Protein AF-F8PC46-F1 (afdb_monomer)

Secondary structure (DSSP, 8-state):
----SSS-TTSSSSS-------------PPPEEEETTEEEE-EEETTEEEEEEEESSS-SEEEE-SSPPPBPP--------SS--HHHHHHHHHHHTTSS-B-S---EEEEEEETT--GGG-PPPP-HHHHHHHHHIIIIIHHHHHHHHHHTTTS---------S--STT--PPTTHHHHHHHSSSTTHHHHHHHHS---

Structure (mmCIF, N/CA/C/O backbone):
data_AF-F8PC46-F1
#
_entry.id   AF-F8PC46-F1
#
loop_
_atom_site.group_PDB
_atom_site.id
_atom_site.type_symbol
_atom_site.label_atom_id
_atom_site.label_alt_id
_atom_site.label_comp_id
_atom_site.label_asym_id
_atom_site.label_entity_id
_atom_site.label_seq_id
_atom_site.pdbx_PDB_ins_code
_atom_site.Cartn_x
_atom_site.Cartn_y
_atom_site.Cartn_z
_atom_site.occupancy
_atom_site.B_iso_or_equiv
_atom_site.auth_seq_id
_atom_site.auth_comp_id
_atom_site.auth_asym_id
_atom_site.auth_atom_id
_atom_site.pdbx_PDB_model_num
ATOM 1 N N . MET A 1 1 ? -53.145 52.278 55.140 1.00 44.09 1 MET A N 1
ATOM 2 C CA . MET A 1 1 ? -54.023 51.269 54.505 1.00 44.09 1 MET A CA 1
ATOM 3 C C . MET A 1 1 ? -53.562 51.175 53.070 1.00 44.09 1 MET A C 1
ATOM 5 O O . MET A 1 1 ? -53.752 52.132 52.338 1.00 44.09 1 MET A O 1
ATOM 9 N N . GLU A 1 2 ? -52.855 50.104 52.722 1.00 34.25 2 GLU A N 1
ATOM 10 C CA . GLU A 1 2 ? -52.055 50.042 51.496 1.00 34.25 2 GLU A CA 1
ATOM 11 C C . GLU A 1 2 ? -52.701 49.122 50.454 1.00 34.25 2 GLU A C 1
ATOM 13 O O . GLU A 1 2 ? -52.804 47.910 50.641 1.00 34.25 2 GLU A O 1
ATOM 18 N N . TRP A 1 3 ? -53.147 49.744 49.362 1.00 32.81 3 TRP A N 1
ATOM 19 C CA . TRP A 1 3 ? -54.023 49.224 48.306 1.00 32.81 3 TRP A CA 1
ATOM 20 C C . TRP A 1 3 ? -53.291 48.490 47.161 1.00 32.81 3 TRP A C 1
ATOM 22 O O . TRP A 1 3 ? -53.862 48.274 46.098 1.00 32.81 3 TRP A O 1
ATOM 32 N N . TRP A 1 4 ? -52.034 48.072 47.339 1.00 37.50 4 TRP A N 1
ATOM 33 C CA . TRP A 1 4 ? -51.208 47.547 46.236 1.00 37.50 4 TRP A CA 1
ATOM 34 C C . TRP A 1 4 ? -51.282 46.023 46.010 1.00 37.50 4 TRP A C 1
ATOM 36 O O . TRP A 1 4 ? -50.643 45.514 45.095 1.00 37.50 4 TRP A O 1
ATOM 46 N N . LYS A 1 5 ? -52.051 45.264 46.804 1.00 37.12 5 LYS A N 1
ATOM 47 C CA . LYS A 1 5 ? -52.006 43.784 46.787 1.00 37.12 5 LYS A CA 1
ATOM 48 C C . LYS A 1 5 ? -53.019 43.061 45.879 1.00 37.12 5 LYS A C 1
ATOM 50 O O . LYS A 1 5 ? -53.062 41.838 45.938 1.00 37.12 5 LYS A O 1
ATOM 55 N N . ILE A 1 6 ? -53.838 43.742 45.067 1.00 45.34 6 ILE A N 1
ATOM 56 C CA . ILE A 1 6 ? -54.999 43.077 44.418 1.00 45.34 6 ILE A CA 1
ATOM 57 C C . ILE A 1 6 ? -54.987 43.032 42.876 1.00 45.34 6 ILE A C 1
ATOM 59 O O . ILE A 1 6 ? -55.807 42.322 42.306 1.00 45.34 6 ILE A O 1
ATOM 63 N N . LEU A 1 7 ? -54.053 43.652 42.149 1.00 33.81 7 LEU A N 1
ATOM 64 C CA . LEU A 1 7 ? -54.140 43.648 40.677 1.00 33.81 7 LEU A CA 1
ATOM 65 C C . LEU A 1 7 ? -52.958 42.984 39.961 1.00 33.81 7 LEU A C 1
ATOM 67 O O . LEU A 1 7 ? -51.823 43.442 40.023 1.00 33.81 7 LEU A O 1
ATOM 71 N N . SER A 1 8 ? -53.328 41.953 39.191 1.00 38.09 8 SER A N 1
ATOM 72 C CA . SER A 1 8 ? -52.662 41.433 37.988 1.00 38.09 8 SER A CA 1
ATOM 73 C C . SER A 1 8 ? -51.666 40.281 38.130 1.00 38.09 8 SER A C 1
ATOM 75 O O . SER A 1 8 ? -50.565 40.307 37.591 1.00 38.09 8 SER A O 1
ATOM 77 N N . ALA A 1 9 ? -52.149 39.172 38.691 1.00 38.50 9 ALA A N 1
ATOM 78 C CA . ALA A 1 9 ? -51.619 37.821 38.480 1.00 38.50 9 ALA A CA 1
ATOM 79 C C . ALA A 1 9 ? -51.971 37.209 37.093 1.00 38.50 9 ALA A C 1
ATOM 81 O O . ALA A 1 9 ? -52.055 35.993 36.974 1.00 38.50 9 ALA A O 1
ATOM 82 N N . ALA A 1 10 ? -52.214 38.008 36.041 1.00 36.62 10 ALA A N 1
ATOM 83 C CA . ALA A 1 10 ? -52.830 37.504 34.798 1.00 36.62 10 ALA A CA 1
ATOM 84 C C . ALA A 1 10 ? -52.105 37.831 33.474 1.00 36.62 10 ALA A C 1
ATOM 86 O O . ALA A 1 10 ? -52.647 37.532 32.415 1.00 36.62 10 ALA A O 1
ATOM 87 N N . VAL A 1 11 ? -50.899 38.419 33.479 1.00 40.00 11 VAL A N 1
ATOM 88 C CA . VAL A 1 11 ? -50.212 38.796 32.212 1.00 40.00 11 VAL A CA 1
ATOM 89 C C . VAL A 1 11 ? -48.790 38.224 32.072 1.00 40.00 11 VAL A C 1
ATOM 91 O O . VAL A 1 11 ? -48.176 38.338 31.018 1.00 40.00 11 VAL A O 1
ATOM 94 N N . ALA A 1 12 ? -48.262 37.526 33.080 1.00 37.22 12 ALA A N 1
ATOM 95 C CA . ALA A 1 12 ? -46.870 37.054 33.066 1.00 37.22 12 ALA A CA 1
ATOM 96 C C . ALA A 1 12 ? -46.641 35.676 32.402 1.00 37.22 12 ALA A C 1
ATOM 98 O O . ALA A 1 12 ? -45.509 35.206 32.381 1.00 37.22 12 ALA A O 1
ATOM 99 N N . ASP A 1 13 ? -47.675 35.032 31.845 1.00 40.81 13 ASP A N 1
ATOM 100 C CA . ASP A 1 13 ? -47.632 33.601 31.484 1.00 40.81 13 ASP A CA 1
ATOM 101 C C . ASP A 1 13 ? -47.516 33.301 29.972 1.00 40.81 13 ASP A C 1
ATOM 103 O O . ASP A 1 13 ? -47.803 32.194 29.526 1.00 40.81 13 ASP A O 1
ATOM 107 N N . LYS A 1 14 ? -47.141 34.278 29.126 1.00 40.38 14 LYS A N 1
ATOM 108 C CA . LYS A 1 14 ? -47.122 34.068 27.655 1.00 40.38 14 LYS A CA 1
ATOM 109 C C . LYS A 1 14 ? -45.916 34.592 26.867 1.00 40.38 14 LYS A C 1
ATOM 111 O O . LYS A 1 14 ? -46.022 34.710 25.651 1.00 40.38 14 LYS A O 1
ATOM 116 N N . ILE A 1 15 ? -44.769 34.884 27.491 1.00 42.94 15 ILE A N 1
ATOM 117 C CA . ILE A 1 15 ? -43.588 35.394 26.743 1.00 42.94 15 ILE A CA 1
ATOM 118 C C . ILE A 1 15 ? -42.276 34.616 27.009 1.00 42.94 15 ILE A C 1
ATOM 120 O O . ILE A 1 15 ? -41.269 34.867 26.359 1.00 42.94 15 ILE A O 1
ATOM 124 N N . PHE A 1 16 ? -42.273 33.577 27.851 1.00 36.25 16 PHE A N 1
ATOM 125 C CA . PHE A 1 16 ? -41.063 32.787 28.155 1.00 36.25 16 PHE A CA 1
ATOM 126 C C . PHE A 1 16 ? -41.129 31.329 27.661 1.00 36.25 16 PHE A C 1
ATOM 128 O O . PHE A 1 16 ? -40.811 30.390 28.377 1.00 36.25 16 PHE A O 1
ATOM 135 N N . HIS A 1 17 ? -41.505 31.122 26.399 1.00 36.00 17 HIS A N 1
ATOM 136 C CA . HIS A 1 17 ? -41.242 29.860 25.691 1.00 36.00 17 HIS A CA 1
ATOM 137 C C . HIS A 1 17 ? -40.490 30.132 24.386 1.00 36.00 17 HIS A C 1
ATOM 139 O O . HIS A 1 17 ? -40.910 29.751 23.298 1.00 36.00 17 HIS A O 1
ATOM 145 N N . VAL A 1 18 ? -39.327 30.777 24.496 1.00 43.69 18 VAL A N 1
ATOM 146 C CA . VAL A 1 18 ? -38.267 30.530 23.517 1.00 43.69 18 VAL A CA 1
ATOM 147 C C . VAL A 1 18 ? -37.724 29.150 23.865 1.00 43.69 18 VAL A C 1
ATOM 149 O O . VAL A 1 18 ? -36.961 28.997 24.817 1.00 43.69 18 VAL A O 1
ATOM 152 N N . LEU A 1 19 ? -38.189 28.125 23.146 1.00 43.75 19 LEU A N 1
ATOM 153 C CA . LEU A 1 19 ? -37.526 26.827 23.112 1.00 43.75 19 LEU A CA 1
ATOM 154 C C . LEU A 1 19 ? -36.079 27.075 22.677 1.00 43.75 19 LEU A C 1
ATOM 156 O O . LEU A 1 19 ? -35.787 27.215 21.490 1.00 43.75 19 LEU A O 1
ATOM 160 N N . LEU A 1 20 ? -35.169 27.137 23.648 1.00 42.53 20 LEU A N 1
ATOM 161 C CA . LEU A 1 20 ? -33.765 26.874 23.402 1.00 42.53 20 LEU A CA 1
ATOM 162 C C . LEU A 1 20 ? -33.710 25.406 22.975 1.00 42.53 20 LEU A C 1
ATOM 164 O O . LEU A 1 20 ? -33.691 24.497 23.804 1.00 42.53 20 LEU A O 1
ATOM 168 N N . TYR A 1 21 ? -33.763 25.165 21.668 1.00 41.53 21 TYR A N 1
ATOM 169 C CA . TYR A 1 21 ? -33.356 23.888 21.111 1.00 41.53 21 TYR A CA 1
ATOM 170 C C . TYR A 1 21 ? -31.855 23.803 21.378 1.00 41.53 21 TYR A C 1
ATOM 172 O O . TYR A 1 21 ? -31.035 24.299 20.606 1.00 41.53 21 TYR A O 1
ATOM 180 N N . VAL A 1 22 ? -31.486 23.256 22.536 1.00 48.59 22 VAL A N 1
ATOM 181 C CA . VAL A 1 22 ? -30.114 22.839 22.790 1.00 48.59 22 VAL A CA 1
ATOM 182 C C . VAL A 1 22 ? -29.874 21.719 21.790 1.00 48.59 22 VAL A C 1
ATOM 184 O O . VAL A 1 22 ? -30.270 20.577 22.010 1.00 48.59 22 VAL A O 1
ATOM 187 N N . ILE A 1 23 ? -29.285 22.059 20.642 1.00 51.31 23 ILE A N 1
ATOM 188 C CA . ILE A 1 23 ? -28.664 21.069 19.773 1.00 51.31 23 ILE A CA 1
ATOM 189 C C . ILE A 1 23 ? -27.520 20.520 20.618 1.00 51.31 23 ILE A C 1
ATOM 191 O O . ILE A 1 23 ? -26.433 21.093 20.663 1.00 51.31 23 ILE A O 1
ATOM 195 N N . THR A 1 24 ? -27.772 19.443 21.357 1.00 47.09 24 THR A N 1
ATOM 196 C CA . THR A 1 24 ? -26.691 18.622 21.879 1.00 47.09 24 THR A CA 1
ATOM 197 C C . THR A 1 24 ? -25.980 18.087 20.650 1.00 47.09 24 THR A C 1
ATOM 199 O O . THR A 1 24 ? -26.467 17.160 20.003 1.00 47.09 24 THR A O 1
ATOM 202 N N . ALA A 1 25 ? -24.867 18.718 20.279 1.00 51.66 25 ALA A N 1
ATOM 203 C CA . ALA A 1 25 ? -23.920 18.116 19.366 1.00 51.66 25 ALA A CA 1
ATOM 204 C C . ALA A 1 25 ? -23.486 16.812 20.033 1.00 51.66 25 ALA A C 1
ATOM 206 O O . ALA A 1 25 ? -22.714 16.815 20.991 1.00 51.66 25 ALA A O 1
ATOM 207 N N . THR A 1 26 ? -24.062 15.696 19.595 1.00 47.84 26 THR A N 1
ATOM 208 C CA . THR A 1 26 ? -23.573 14.377 19.964 1.00 47.84 26 THR A CA 1
ATOM 209 C C . THR A 1 26 ? -22.161 14.304 19.414 1.00 47.84 26 THR A C 1
ATOM 211 O O . THR A 1 26 ? -21.975 14.150 18.206 1.00 47.84 26 THR A O 1
ATOM 214 N N . THR A 1 27 ? -21.161 14.479 20.275 1.00 51.53 27 THR A N 1
ATOM 215 C CA . THR A 1 27 ? -19.787 14.128 19.943 1.00 51.53 27 THR A CA 1
ATOM 216 C C . THR A 1 27 ? -19.796 12.623 19.729 1.00 51.53 27 THR A C 1
ATOM 218 O O . THR A 1 27 ? -19.811 11.837 20.674 1.00 51.53 27 THR A O 1
ATOM 221 N N . LEU A 1 28 ? -19.919 12.209 18.466 1.00 64.88 28 LEU A N 1
ATOM 222 C CA . LEU A 1 28 ? -19.843 10.803 18.116 1.00 64.88 28 LEU A CA 1
ATOM 223 C C . LEU A 1 28 ? -18.469 10.334 18.585 1.00 64.88 28 LEU A C 1
ATOM 225 O O . LEU A 1 28 ? -17.450 10.829 18.103 1.00 64.88 28 LEU A O 1
ATOM 229 N N . SER A 1 29 ? -18.455 9.444 19.579 1.00 75.00 29 SER A N 1
ATOM 230 C CA . SER A 1 29 ? -17.210 8.862 20.061 1.00 75.00 29 SER A CA 1
ATOM 231 C C . SER A 1 29 ? -16.477 8.266 18.855 1.00 75.00 29 SER A C 1
ATOM 233 O O . SER A 1 29 ? -17.116 7.560 18.062 1.00 75.00 29 SER A O 1
ATOM 235 N N . PRO A 1 30 ? -15.186 8.587 18.656 1.00 81.38 30 PRO A N 1
ATOM 236 C CA . PRO A 1 30 ? -14.436 8.066 17.525 1.00 81.38 30 PRO A CA 1
ATOM 237 C C . PRO A 1 30 ? -14.522 6.533 17.493 1.00 81.38 30 PRO A C 1
ATOM 239 O O . PRO A 1 30 ? -14.475 5.899 18.552 1.00 81.38 30 PRO A O 1
ATOM 242 N N . PRO A 1 31 ? -14.675 5.909 16.311 1.00 88.88 31 PRO A N 1
ATOM 243 C CA . PRO A 1 31 ? -14.788 4.459 16.229 1.00 88.88 31 PRO A CA 1
ATOM 244 C C . PRO A 1 31 ? -13.531 3.810 16.814 1.00 88.88 31 PRO A C 1
ATOM 246 O O . PRO A 1 31 ? -12.422 4.085 16.365 1.00 88.88 31 PRO A O 1
ATOM 249 N N . SER A 1 32 ? -13.706 2.921 17.789 1.00 91.19 32 SER A N 1
ATOM 250 C CA . SER A 1 32 ? -12.608 2.169 18.391 1.00 91.19 32 SER A CA 1
ATOM 251 C C . SER A 1 32 ? -12.766 0.676 18.124 1.00 91.19 32 SER A C 1
ATOM 253 O O . SER A 1 32 ? -13.872 0.135 18.200 1.00 91.19 32 SER A O 1
ATOM 255 N N . VAL A 1 33 ? -11.665 0.008 17.782 1.00 91.19 33 VAL A N 1
ATOM 256 C CA . VAL A 1 33 ? -11.626 -1.435 17.524 1.00 91.19 33 VAL A CA 1
ATOM 257 C C . VAL A 1 33 ? -10.496 -2.054 18.330 1.00 91.19 33 VAL A C 1
ATOM 259 O O . VAL A 1 33 ? -9.340 -1.656 18.209 1.00 91.19 33 VAL A O 1
ATOM 262 N N . LYS A 1 34 ? -10.835 -3.068 19.128 1.00 90.62 34 LYS A N 1
ATOM 263 C CA . LYS A 1 34 ? -9.865 -3.917 19.815 1.00 90.62 34 LYS A CA 1
ATOM 264 C C . LYS A 1 34 ? -9.516 -5.110 18.926 1.00 90.62 34 LYS A C 1
ATOM 266 O O . LYS A 1 34 ? -10.408 -5.881 18.573 1.00 90.62 34 LYS A O 1
ATOM 271 N N . LEU A 1 35 ? -8.240 -5.257 18.587 1.00 86.50 35 LEU A N 1
ATOM 272 C CA . LEU A 1 35 ? -7.688 -6.398 17.854 1.00 86.50 35 LEU A CA 1
ATOM 273 C C . LEU A 1 35 ? -6.603 -7.036 18.714 1.00 86.50 35 LEU A C 1
ATOM 275 O O . LEU A 1 35 ? -5.689 -6.336 19.133 1.00 86.50 35 LEU A O 1
ATOM 279 N N . ASP A 1 36 ? -6.697 -8.339 18.973 1.00 84.00 36 ASP A N 1
ATOM 280 C CA . ASP A 1 36 ? -5.738 -9.095 19.788 1.00 84.00 36 ASP A CA 1
ATOM 281 C C . ASP A 1 36 ? -5.367 -8.365 21.097 1.00 84.00 36 ASP A C 1
ATOM 283 O O . ASP A 1 36 ? -6.161 -8.302 22.043 1.00 84.00 36 ASP A O 1
ATOM 287 N N . HIS A 1 37 ? -4.175 -7.766 21.124 1.00 83.75 37 HIS A N 1
ATOM 288 C CA . HIS A 1 37 ? -3.593 -7.053 22.257 1.00 83.75 37 HIS A CA 1
ATOM 289 C C . HIS A 1 37 ? -3.503 -5.527 22.049 1.00 83.75 37 HIS A C 1
ATOM 291 O O . HIS A 1 37 ? -2.798 -4.850 22.795 1.00 83.75 37 HIS A O 1
ATOM 297 N N . ALA A 1 38 ? -4.190 -4.967 21.053 1.00 90.62 38 ALA A N 1
ATOM 298 C CA . ALA A 1 38 ? -4.165 -3.543 20.744 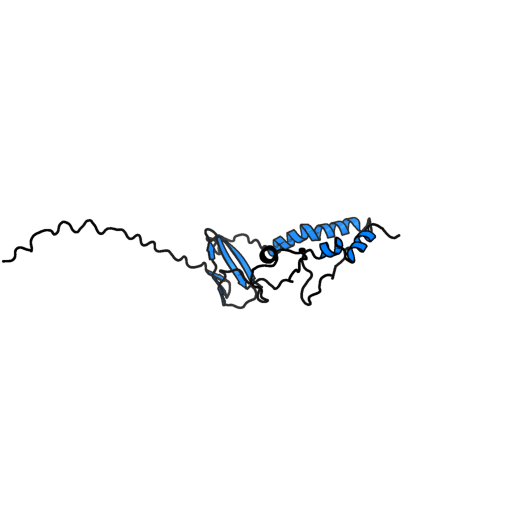1.00 90.62 38 ALA A CA 1
ATOM 299 C C . ALA A 1 38 ? -5.564 -2.937 20.565 1.00 90.62 38 ALA A C 1
ATOM 301 O O . ALA A 1 38 ? -6.539 -3.625 20.250 1.00 90.62 38 ALA A O 1
ATOM 302 N N . ILE A 1 39 ? -5.662 -1.628 20.784 1.00 93.19 39 ILE A N 1
ATOM 303 C CA . ILE A 1 39 ? -6.873 -0.831 20.576 1.00 93.19 39 ILE A CA 1
ATOM 304 C C . ILE A 1 39 ? -6.540 0.277 19.583 1.00 93.19 39 ILE A C 1
ATOM 306 O O . ILE A 1 39 ? -5.603 1.039 19.802 1.00 93.19 39 ILE A O 1
ATOM 310 N N . PHE A 1 40 ? -7.322 0.373 18.513 1.00 94.50 40 PHE A N 1
ATOM 311 C CA . PHE A 1 40 ? -7.158 1.380 17.469 1.00 94.50 40 PHE A CA 1
ATOM 312 C C . PHE A 1 40 ? -8.354 2.315 17.453 1.00 94.50 40 PHE A C 1
ATOM 314 O O . PHE A 1 40 ? -9.496 1.857 17.384 1.00 94.50 40 PHE A O 1
ATOM 321 N N . THR A 1 41 ? -8.089 3.615 17.472 1.00 95.50 41 THR A N 1
ATOM 322 C CA . THR A 1 41 ? -9.119 4.653 17.379 1.00 95.50 41 THR A CA 1
ATOM 323 C C . THR A 1 41 ? -9.046 5.307 16.007 1.00 95.50 41 THR A C 1
ATOM 325 O O . THR A 1 41 ? -8.023 5.875 15.657 1.00 95.50 41 THR A O 1
ATOM 328 N N . GLY A 1 42 ? -10.103 5.189 15.209 1.00 95.19 42 GLY A N 1
ATOM 329 C CA . GLY A 1 42 ? -10.166 5.716 13.847 1.00 95.19 42 GLY A CA 1
ATOM 330 C C . GLY A 1 42 ? -11.047 6.955 13.718 1.00 95.19 42 GLY A C 1
ATOM 331 O O . GLY A 1 42 ? -11.445 7.582 14.699 1.00 95.19 42 GLY A O 1
ATOM 332 N N . THR A 1 43 ? -11.422 7.270 12.483 1.00 95.25 43 THR A N 1
ATOM 333 C CA . THR A 1 43 ? -12.408 8.308 12.149 1.00 95.25 43 THR A CA 1
ATOM 334 C C . THR A 1 43 ? -13.609 7.698 11.436 1.00 95.25 43 THR A C 1
ATOM 336 O O . THR A 1 43 ? -13.526 6.623 10.844 1.00 95.25 43 THR A O 1
ATOM 339 N N . THR A 1 44 ? -14.762 8.360 11.504 1.00 94.88 44 THR A N 1
ATOM 340 C CA . THR A 1 44 ? -15.926 8.016 10.675 1.00 94.88 44 THR A CA 1
ATOM 341 C C . THR A 1 44 ? -16.366 9.251 9.916 1.00 94.88 44 THR A C 1
ATOM 343 O O . THR A 1 44 ? -16.596 10.296 10.519 1.00 94.88 44 THR A O 1
ATOM 346 N N . ASN A 1 45 ? -16.486 9.121 8.598 1.00 92.88 45 ASN A N 1
ATOM 347 C CA . ASN A 1 45 ? -17.048 10.144 7.731 1.00 92.88 45 ASN A CA 1
ATOM 348 C C . ASN A 1 45 ? -18.213 9.528 6.948 1.00 92.88 45 ASN A C 1
ATOM 350 O O . ASN A 1 45 ? -18.024 8.656 6.096 1.00 92.88 45 ASN A O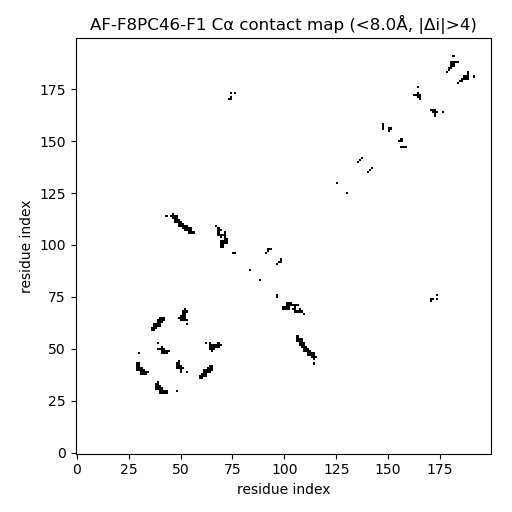 1
ATOM 354 N N . GLY A 1 46 ? -19.431 9.948 7.289 1.00 90.69 46 GLY A N 1
ATOM 355 C CA . GLY A 1 46 ? -20.654 9.408 6.707 1.00 90.69 46 GLY A CA 1
ATOM 356 C C . GLY A 1 46 ? -20.771 7.896 6.916 1.00 90.69 46 GLY A C 1
ATOM 357 O O . GLY A 1 46 ? -20.809 7.409 8.044 1.00 90.69 46 GLY A O 1
ATOM 358 N N . SER A 1 47 ? -20.840 7.148 5.817 1.00 93.19 47 SER A N 1
ATOM 359 C CA . SER A 1 47 ? -21.030 5.693 5.809 1.00 93.19 47 SER A CA 1
ATOM 360 C C . SER A 1 47 ? -19.734 4.883 5.918 1.00 93.19 47 SER A C 1
ATOM 362 O O . SER A 1 47 ? -19.794 3.652 5.882 1.00 93.19 47 SER A O 1
ATOM 364 N N . VAL A 1 48 ? -18.573 5.530 6.062 1.00 95.00 48 VAL A N 1
ATOM 365 C CA . VAL A 1 48 ? -17.261 4.869 6.078 1.00 95.00 48 VAL A CA 1
ATOM 366 C C . VAL A 1 48 ? -16.512 5.200 7.364 1.00 95.00 48 VAL A C 1
ATOM 368 O O . VAL A 1 48 ? -16.340 6.367 7.714 1.00 95.00 48 VAL A O 1
ATOM 371 N N . SER A 1 49 ? -16.019 4.165 8.041 1.00 95.88 49 SER A N 1
ATOM 372 C CA . SER A 1 49 ? -15.002 4.302 9.083 1.00 95.88 49 SER A CA 1
ATOM 373 C C . SER A 1 49 ? -13.625 4.008 8.498 1.00 95.88 49 SER A C 1
ATOM 375 O O . SER A 1 49 ? -13.453 3.027 7.766 1.00 95.88 49 SER A O 1
ATOM 377 N N . ALA A 1 50 ? -12.649 4.838 8.847 1.00 96.00 50 ALA A N 1
ATOM 378 C CA . ALA A 1 50 ? -11.263 4.722 8.427 1.00 96.00 50 ALA A CA 1
ATOM 379 C C . ALA A 1 50 ? -10.346 4.577 9.646 1.00 96.00 50 ALA A C 1
ATOM 381 O O . ALA A 1 50 ? -10.490 5.297 10.632 1.00 96.00 50 ALA A O 1
ATOM 382 N N . PHE A 1 51 ? -9.394 3.656 9.548 1.00 96.38 51 PHE A N 1
ATOM 383 C CA . PHE A 1 51 ? -8.296 3.480 10.490 1.00 96.38 51 PHE A CA 1
ATOM 384 C C . PHE A 1 51 ? -7.010 3.629 9.691 1.00 96.38 51 PHE A C 1
ATOM 386 O O . PHE A 1 51 ? -6.659 2.766 8.885 1.00 96.38 51 PHE A O 1
ATOM 393 N N . LEU A 1 52 ? -6.378 4.778 9.838 1.00 94.81 52 LEU A N 1
ATOM 394 C CA . LEU A 1 52 ? -5.238 5.226 9.063 1.00 94.81 52 LEU A CA 1
ATOM 395 C C . LEU A 1 52 ? -3.967 5.049 9.897 1.00 94.81 52 LEU A C 1
ATOM 397 O O . LEU A 1 52 ? -3.993 5.250 11.103 1.00 94.81 52 LEU A O 1
ATOM 401 N N . GLY A 1 53 ? -2.866 4.633 9.276 1.00 93.06 53 GLY A N 1
ATOM 402 C CA . GLY A 1 53 ? -1.575 4.554 9.960 1.00 93.06 53 GLY A CA 1
ATOM 403 C C . GLY A 1 53 ? -1.444 3.439 11.006 1.00 93.06 53 GLY A C 1
ATOM 404 O O . GLY A 1 53 ? -0.597 3.552 11.883 1.00 93.06 53 GLY A O 1
ATOM 405 N N . ILE A 1 54 ? -2.222 2.351 10.924 1.00 93.56 54 ILE A N 1
ATOM 406 C CA . ILE A 1 54 ? -2.113 1.219 11.862 1.00 93.56 54 ILE A CA 1
ATOM 407 C C . ILE A 1 54 ? -0.721 0.574 11.736 1.00 93.56 54 ILE A C 1
ATOM 409 O O . ILE A 1 54 ? -0.424 0.024 10.667 1.00 93.56 54 ILE A O 1
ATOM 413 N N . PRO A 1 55 ? 0.121 0.571 12.788 1.00 91.88 55 PRO A N 1
ATOM 414 C CA . PRO A 1 55 ? 1.394 -0.136 12.758 1.00 91.88 55 PRO A CA 1
ATOM 415 C C . PRO A 1 55 ? 1.154 -1.647 12.823 1.00 91.88 55 PRO A C 1
ATOM 417 O O . PRO A 1 55 ? 0.454 -2.138 13.706 1.00 91.88 55 PRO A O 1
ATOM 420 N N . TYR A 1 56 ? 1.741 -2.405 11.893 1.00 88.06 56 TYR A N 1
ATOM 421 C CA . TYR A 1 56 ? 1.554 -3.865 11.840 1.00 88.06 56 TYR A CA 1
ATOM 422 C C . TYR A 1 56 ? 2.728 -4.665 12.427 1.00 88.06 56 TYR A C 1
ATOM 424 O O . TYR A 1 56 ? 2.674 -5.893 12.467 1.00 88.06 56 TYR A O 1
ATOM 432 N N . THR A 1 57 ? 3.790 -3.990 12.873 1.00 85.25 57 THR A N 1
ATOM 433 C CA . THR A 1 57 ? 4.993 -4.608 13.462 1.00 85.25 57 THR A CA 1
ATOM 434 C C . THR A 1 57 ? 5.233 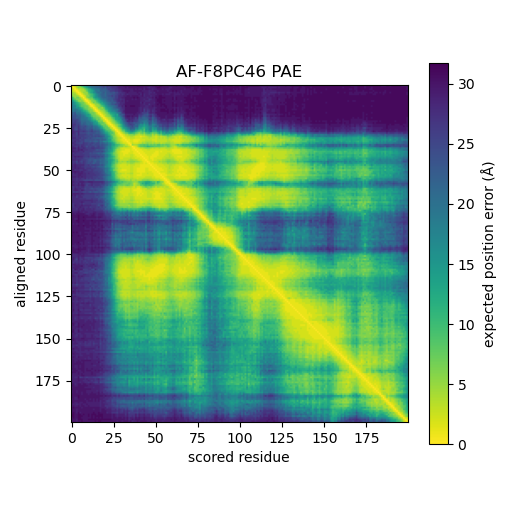-4.222 14.924 1.00 85.25 57 THR A C 1
ATOM 436 O O . THR A 1 57 ? 6.191 -4.706 15.522 1.00 85.25 57 THR A O 1
ATOM 439 N N . GLN A 1 58 ? 4.410 -3.343 15.502 1.00 80.56 58 GLN A N 1
ATOM 440 C CA . GLN A 1 58 ? 4.603 -2.808 16.854 1.00 80.56 58 GLN A CA 1
ATOM 441 C C . GLN A 1 58 ? 3.911 -3.661 17.942 1.00 80.56 58 GLN A C 1
ATOM 443 O O . GLN A 1 58 ? 2.980 -4.409 17.633 1.00 80.56 58 GLN A O 1
ATOM 448 N N . PRO A 1 59 ? 4.385 -3.590 19.208 1.00 81.31 59 PRO A N 1
ATOM 449 C CA . PRO A 1 59 ? 3.851 -4.376 20.324 1.00 81.31 59 PRO A CA 1
ATOM 450 C C . PRO A 1 59 ? 2.397 -4.013 20.705 1.00 81.31 59 PRO A C 1
ATOM 452 O O . PRO A 1 59 ? 1.824 -3.068 20.181 1.00 81.31 59 PRO A O 1
ATOM 455 N N . PRO A 1 60 ? 1.773 -4.757 21.634 1.00 86.12 60 PRO A N 1
ATOM 456 C CA . PRO A 1 60 ? 0.476 -4.411 22.224 1.00 86.12 60 PRO A CA 1
ATOM 457 C C . PRO A 1 60 ? 0.376 -2.954 22.710 1.00 86.12 60 PRO A C 1
ATOM 459 O O . PRO A 1 60 ? 1.296 -2.463 23.363 1.00 86.12 60 PRO A O 1
ATOM 462 N N . GLY A 1 61 ? -0.753 -2.278 22.472 1.00 89.19 61 GLY A N 1
ATOM 463 C CA . GLY A 1 61 ? -0.916 -0.880 22.882 1.00 89.19 61 GLY A CA 1
ATOM 464 C C . GLY A 1 61 ? -2.222 -0.220 22.445 1.00 89.19 61 GLY A C 1
ATOM 465 O O . GLY A 1 61 ? -3.075 -0.835 21.809 1.00 89.19 61 GLY A O 1
ATOM 466 N N . THR A 1 62 ? -2.390 1.052 22.808 1.00 92.81 62 THR A N 1
ATOM 467 C CA . THR A 1 62 ? -3.470 1.898 22.279 1.00 92.81 62 THR A CA 1
ATOM 468 C C . THR A 1 62 ? -2.882 2.857 21.260 1.00 92.81 62 THR A C 1
ATOM 470 O O . THR A 1 62 ? -1.938 3.580 21.573 1.00 92.81 62 THR A O 1
ATOM 473 N N . TYR A 1 63 ? -3.446 2.856 20.059 1.00 91.94 63 TYR A N 1
ATOM 474 C CA . TYR A 1 63 ? -2.940 3.591 18.912 1.00 91.94 63 TYR A CA 1
ATOM 475 C C . TYR A 1 63 ? -4.015 4.516 18.356 1.00 91.94 63 TYR A C 1
ATOM 477 O O . TYR A 1 63 ? -5.164 4.115 18.140 1.00 91.94 63 TYR A O 1
ATOM 485 N N . ASP A 1 64 ? -3.616 5.755 18.093 1.00 93.50 64 ASP A N 1
ATOM 486 C CA . ASP A 1 64 ? -4.418 6.678 17.308 1.00 93.50 64 ASP A CA 1
ATOM 487 C C . ASP A 1 64 ? -4.227 6.359 15.822 1.00 93.50 64 ASP A C 1
ATOM 489 O O . ASP A 1 64 ? -3.138 6.510 15.273 1.00 93.50 64 ASP A O 1
ATOM 493 N N . ALA A 1 65 ? -5.297 5.880 15.198 1.00 94.69 65 ALA A N 1
ATOM 494 C CA . ALA A 1 65 ? -5.375 5.547 13.786 1.00 94.69 65 ALA A CA 1
ATOM 495 C C . ALA A 1 65 ? -6.292 6.536 13.039 1.00 94.69 65 ALA A C 1
ATOM 497 O O . ALA A 1 65 ? -7.032 6.160 12.126 1.00 94.69 65 ALA A O 1
ATOM 498 N N . SER A 1 66 ? -6.316 7.803 13.457 1.00 94.25 66 SER A N 1
ATOM 499 C CA . SER A 1 66 ? -7.121 8.849 12.819 1.00 94.25 66 SER A CA 1
ATOM 500 C C . SER A 1 66 ? -6.411 9.566 11.664 1.00 94.25 66 SER A C 1
ATOM 502 O O . SER A 1 66 ? -7.078 10.208 10.849 1.00 94.25 66 SER A O 1
ATOM 504 N N . VAL A 1 67 ? -5.086 9.419 11.550 1.00 92.06 67 VAL A N 1
ATOM 505 C CA . VAL A 1 67 ? -4.228 10.111 10.573 1.00 9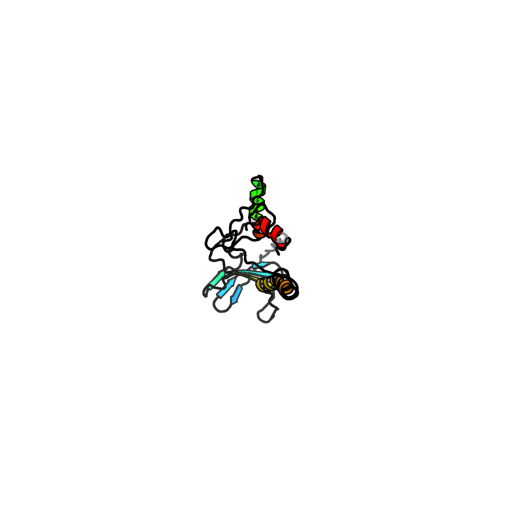2.06 67 VAL A CA 1
ATOM 506 C C . VAL A 1 67 ? -3.385 9.101 9.795 1.00 92.06 67 VAL A C 1
ATOM 508 O O . VAL A 1 67 ? -3.029 8.044 10.306 1.00 92.06 67 VAL A O 1
ATOM 511 N N . TYR A 1 68 ? -3.068 9.408 8.536 1.00 92.12 68 TYR A N 1
ATOM 512 C CA . TYR A 1 68 ? -2.149 8.586 7.748 1.00 92.12 68 TYR A CA 1
ATOM 513 C C . TYR A 1 68 ? -0.788 8.449 8.437 1.00 92.12 68 TYR A C 1
ATOM 515 O O . TYR A 1 68 ? -0.242 9.421 8.957 1.00 92.12 68 TYR A O 1
ATOM 523 N N . GLY A 1 69 ? -0.238 7.234 8.394 1.00 89.38 69 GLY A N 1
ATOM 524 C CA . GLY A 1 69 ? 1.117 6.969 8.858 1.00 89.38 69 GLY A CA 1
ATOM 525 C C . GLY A 1 69 ? 2.172 7.664 7.995 1.00 89.38 69 GLY A C 1
ATOM 526 O O . GLY A 1 69 ? 1.902 8.120 6.881 1.00 89.38 69 GLY A O 1
ATOM 527 N N . LEU A 1 70 ? 3.391 7.718 8.524 1.00 89.06 70 LEU A N 1
ATOM 528 C CA . LEU A 1 70 ? 4.551 8.276 7.835 1.00 89.06 70 LEU A CA 1
ATOM 529 C C . LEU A 1 70 ? 4.897 7.427 6.610 1.00 89.06 70 LEU A C 1
ATOM 531 O O . LEU A 1 70 ? 4.739 6.203 6.623 1.00 89.06 70 LEU A O 1
ATOM 535 N N . ILE A 1 71 ? 5.391 8.066 5.552 1.00 84.88 71 ILE A N 1
ATOM 536 C CA . ILE A 1 71 ? 5.894 7.333 4.388 1.00 84.88 71 ILE A CA 1
ATOM 537 C C . ILE A 1 71 ? 7.357 6.944 4.604 1.00 84.88 71 ILE A C 1
ATOM 539 O O . ILE A 1 71 ? 8.105 7.631 5.301 1.00 84.88 71 ILE A O 1
ATOM 543 N N . CYS A 1 72 ? 7.773 5.839 3.993 1.00 86.19 72 CYS A N 1
ATOM 544 C CA . CYS A 1 72 ? 9.173 5.436 4.042 1.00 86.19 72 CYS A CA 1
ATOM 545 C C . CYS A 1 72 ? 10.026 6.391 3.200 1.00 86.19 72 CYS A C 1
ATOM 547 O O . CYS A 1 72 ? 9.548 6.814 2.139 1.00 86.19 72 CYS A O 1
ATOM 549 N N . PRO A 1 73 ? 11.272 6.685 3.613 1.00 78.06 73 PRO A N 1
ATOM 550 C CA . PRO A 1 73 ? 12.166 7.548 2.863 1.00 78.06 73 PRO A CA 1
ATOM 551 C C . PRO A 1 73 ? 12.283 7.141 1.390 1.00 78.06 73 PRO A C 1
ATOM 553 O O . PRO A 1 73 ? 12.612 5.996 1.072 1.00 78.06 73 PRO A O 1
ATOM 556 N N . GLN A 1 74 ? 11.998 8.078 0.483 1.00 71.94 74 GLN A N 1
ATOM 557 C CA . GLN A 1 74 ? 12.198 7.900 -0.960 1.00 71.94 74 GLN A CA 1
ATOM 558 C C . GLN A 1 74 ? 13.429 8.675 -1.442 1.00 71.94 74 GLN A C 1
ATOM 560 O O . GLN A 1 74 ? 13.839 9.664 -0.838 1.00 71.94 74 GLN A O 1
ATOM 565 N N . GLN A 1 75 ? 14.029 8.231 -2.552 1.00 63.03 75 GLN A N 1
ATOM 566 C CA . GLN A 1 75 ? 15.093 8.990 -3.212 1.00 63.03 75 GLN A CA 1
ATOM 567 C C . GLN A 1 75 ? 14.540 10.318 -3.722 1.00 63.03 75 GLN A C 1
ATOM 569 O O . GLN A 1 75 ? 13.567 10.328 -4.475 1.00 63.03 75 GLN A O 1
ATOM 574 N N . THR A 1 76 ? 15.196 11.425 -3.373 1.00 57.94 76 THR A N 1
ATOM 575 C CA . THR A 1 76 ? 14.926 12.721 -3.997 1.00 57.94 76 THR A CA 1
ATOM 576 C C . THR A 1 76 ? 15.236 12.619 -5.485 1.00 57.94 76 THR A C 1
ATOM 578 O O . THR A 1 76 ? 16.397 12.554 -5.892 1.00 57.94 76 THR A O 1
ATOM 581 N N . THR A 1 77 ? 14.200 12.610 -6.318 1.00 53.47 77 THR A N 1
ATOM 582 C CA . THR A 1 77 ? 14.362 12.756 -7.761 1.00 53.47 77 THR A CA 1
ATOM 583 C C . THR A 1 77 ? 14.731 14.203 -8.060 1.00 53.47 77 THR A C 1
ATOM 585 O O . THR A 1 77 ? 13.899 15.098 -7.912 1.00 53.47 77 THR A O 1
ATOM 588 N N . ARG A 1 78 ? 15.961 14.452 -8.516 1.00 53.31 78 ARG A N 1
ATOM 589 C CA . ARG A 1 78 ? 16.290 15.712 -9.192 1.00 53.31 78 ARG A CA 1
ATOM 590 C C . ARG A 1 78 ? 15.826 15.582 -10.636 1.00 53.31 78 ARG A C 1
ATOM 592 O O . ARG A 1 78 ? 16.617 15.252 -11.513 1.00 53.31 78 ARG A O 1
ATOM 599 N N . ILE A 1 79 ? 14.525 15.740 -10.860 1.00 52.81 79 ILE A N 1
ATOM 600 C CA . ILE A 1 79 ? 13.993 15.719 -12.220 1.00 52.81 79 ILE A CA 1
ATOM 601 C C . ILE A 1 79 ? 14.538 16.975 -12.911 1.00 52.81 79 ILE A C 1
ATOM 603 O O . ILE A 1 79 ? 14.340 18.072 -12.385 1.00 52.81 79 ILE A O 1
ATOM 607 N N . PRO A 1 80 ? 15.272 16.850 -14.029 1.00 54.00 80 PRO A N 1
ATOM 608 C CA . PRO A 1 80 ? 15.880 17.982 -14.705 1.00 54.00 80 PRO A CA 1
ATOM 609 C C . PRO A 1 80 ? 14.807 18.684 -15.532 1.00 54.00 80 PRO A C 1
ATOM 611 O O . PRO A 1 80 ? 14.842 18.691 -16.761 1.00 54.00 80 PRO A O 1
ATOM 614 N N . PHE A 1 81 ? 13.817 19.265 -14.866 1.00 55.50 81 PHE A N 1
ATOM 615 C CA . PHE A 1 81 ? 13.014 20.274 -15.521 1.00 55.50 81 PHE A CA 1
ATOM 616 C C . PHE A 1 81 ? 13.958 21.458 -15.785 1.00 55.50 81 PHE A C 1
ATOM 618 O O . PHE A 1 81 ? 14.666 21.913 -14.886 1.00 55.50 81 PHE A O 1
ATOM 625 N N . GLY A 1 82 ? 14.072 21.899 -17.043 1.00 57.12 82 GLY A N 1
ATOM 626 C CA . GLY A 1 82 ? 14.822 23.122 -17.369 1.00 57.12 82 GLY A CA 1
ATOM 627 C C . GLY A 1 82 ? 14.296 24.307 -16.551 1.00 57.12 82 GLY A C 1
ATOM 628 O O . GLY A 1 82 ? 13.205 24.197 -16.020 1.00 57.12 82 GLY A O 1
ATOM 629 N N . ASN A 1 83 ? 15.042 25.417 -16.457 1.00 66.38 83 ASN A N 1
ATOM 630 C CA . ASN A 1 83 ? 14.755 26.594 -15.607 1.00 66.38 83 ASN A CA 1
ATOM 631 C C . ASN A 1 83 ? 13.253 26.846 -15.327 1.00 66.38 83 ASN A C 1
ATOM 633 O O . ASN A 1 83 ? 12.582 27.592 -16.043 1.00 66.38 83 ASN A O 1
ATOM 637 N N . LEU A 1 84 ? 12.733 26.209 -14.277 1.00 70.75 84 LEU A N 1
ATOM 638 C CA . LEU A 1 84 ? 11.369 26.391 -13.813 1.00 70.75 84 LEU A CA 1
ATOM 639 C C . LEU A 1 84 ? 11.329 27.605 -12.887 1.00 70.75 84 LEU A C 1
ATOM 641 O O . LEU A 1 84 ? 12.304 27.938 -12.212 1.00 70.75 84 LEU A O 1
ATOM 645 N N . THR A 1 85 ? 10.183 28.279 -12.836 1.00 78.94 85 THR A N 1
ATOM 646 C CA . THR A 1 85 ? 9.954 29.293 -11.804 1.00 78.94 85 THR A CA 1
ATOM 647 C C . THR A 1 85 ? 9.878 28.617 -10.433 1.00 78.94 85 THR A C 1
ATOM 649 O O . THR A 1 85 ? 9.427 27.476 -10.323 1.00 78.94 85 THR A O 1
ATOM 652 N N . ALA A 1 86 ? 10.276 29.323 -9.371 1.00 74.75 86 ALA A N 1
ATOM 653 C CA . ALA A 1 86 ? 10.253 28.792 -8.003 1.00 74.75 86 ALA A CA 1
ATOM 654 C C . ALA A 1 86 ? 8.861 28.279 -7.575 1.00 74.75 86 ALA A C 1
ATOM 656 O O . ALA A 1 86 ? 8.755 27.302 -6.839 1.00 74.75 86 ALA A O 1
ATOM 657 N N . GLU A 1 87 ? 7.789 28.900 -8.076 1.00 76.62 87 GLU A N 1
ATOM 658 C CA . GLU A 1 87 ? 6.412 28.445 -7.853 1.00 76.62 87 GLU A CA 1
ATOM 659 C C . GLU A 1 87 ? 6.133 27.090 -8.512 1.00 76.62 87 GLU A C 1
ATOM 661 O O . GLU A 1 87 ? 5.520 26.217 -7.899 1.00 76.62 87 GLU A O 1
ATOM 666 N N . THR A 1 88 ? 6.618 26.887 -9.741 1.00 70.31 88 THR A N 1
ATOM 667 C CA . THR A 1 88 ? 6.432 25.621 -10.461 1.00 70.31 88 THR A CA 1
ATOM 668 C C . THR A 1 88 ? 7.232 24.506 -9.797 1.00 70.31 88 THR A C 1
ATOM 670 O O . THR A 1 88 ? 6.689 23.425 -9.599 1.00 70.31 88 THR A O 1
ATOM 673 N N . GLU A 1 89 ? 8.474 24.771 -9.375 1.00 69.31 89 GLU A N 1
ATOM 674 C CA . GLU A 1 89 ? 9.285 23.835 -8.576 1.00 69.31 89 GLU A CA 1
ATOM 675 C C . GLU A 1 89 ? 8.560 23.412 -7.289 1.00 69.31 89 GLU A C 1
ATOM 677 O O . GLU A 1 89 ? 8.489 22.224 -6.980 1.00 69.31 89 GLU A O 1
ATOM 682 N N . ALA A 1 90 ? 7.965 24.362 -6.561 1.00 66.00 90 ALA A N 1
ATOM 683 C CA . ALA A 1 90 ? 7.248 24.075 -5.320 1.00 66.00 90 ALA A CA 1
ATOM 684 C C . ALA A 1 90 ? 5.988 23.218 -5.549 1.00 66.00 90 ALA A C 1
ATOM 686 O O . ALA A 1 90 ? 5.756 22.248 -4.821 1.00 66.00 90 ALA A O 1
ATOM 687 N N . ILE A 1 91 ? 5.193 23.532 -6.579 1.00 68.31 91 ILE A N 1
ATOM 688 C CA . ILE A 1 91 ? 4.008 22.742 -6.949 1.00 68.31 91 ILE A CA 1
ATOM 689 C C . ILE A 1 91 ? 4.431 21.333 -7.368 1.00 68.31 91 ILE A C 1
ATOM 691 O O . ILE A 1 91 ? 3.874 20.342 -6.893 1.00 68.31 91 ILE A O 1
ATOM 695 N N . LEU A 1 92 ? 5.452 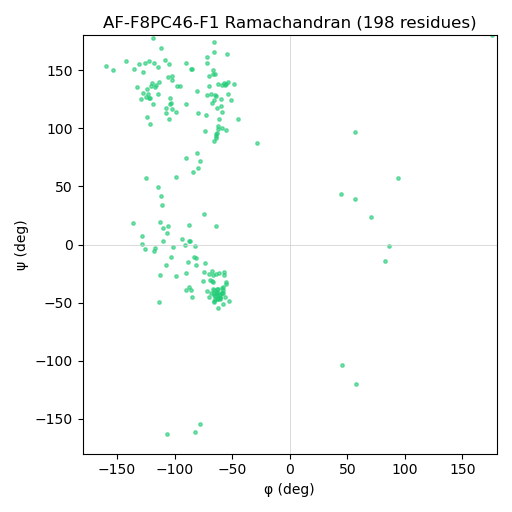21.228 -8.210 1.00 66.31 92 LEU A N 1
ATOM 696 C CA . LEU A 1 92 ? 5.932 19.961 -8.739 1.00 66.31 92 LEU A CA 1
ATOM 697 C C . LEU A 1 92 ? 6.545 19.087 -7.639 1.00 66.31 92 LEU A C 1
ATOM 699 O O . LEU A 1 92 ? 6.263 17.894 -7.598 1.00 66.31 92 LEU A O 1
ATOM 703 N N . ALA A 1 93 ? 7.265 19.672 -6.680 1.00 62.34 93 ALA A N 1
ATOM 704 C CA . ALA A 1 93 ? 7.721 18.978 -5.477 1.00 62.34 93 ALA A CA 1
ATOM 705 C C . ALA A 1 93 ? 6.545 18.496 -4.607 1.00 62.34 93 ALA A C 1
ATOM 707 O O . ALA A 1 93 ? 6.556 17.362 -4.135 1.00 62.34 93 ALA A O 1
ATOM 708 N N . SER A 1 94 ? 5.490 19.300 -4.432 1.00 60.38 94 SER A N 1
ATOM 709 C CA . SER A 1 94 ? 4.317 18.875 -3.648 1.00 60.38 94 SER A CA 1
ATOM 710 C C . SER A 1 94 ? 3.527 17.729 -4.296 1.00 60.38 94 SER A C 1
ATOM 712 O O . SER A 1 94 ? 2.985 16.885 -3.581 1.00 60.38 94 SER A O 1
ATOM 714 N N . VAL A 1 95 ? 3.501 17.669 -5.633 1.00 61.59 95 VAL A N 1
ATOM 715 C CA . VAL A 1 95 ? 2.788 16.641 -6.408 1.00 61.59 95 VAL A CA 1
ATOM 716 C C . VAL A 1 95 ? 3.639 15.383 -6.618 1.00 61.59 95 VAL A C 1
ATOM 718 O O . VAL A 1 95 ? 3.104 14.278 -6.556 1.00 61.59 95 VAL A O 1
ATOM 721 N N . LEU A 1 96 ? 4.947 15.527 -6.863 1.00 59.34 96 LEU A N 1
ATOM 722 C CA . LEU A 1 96 ? 5.839 14.414 -7.220 1.00 59.34 96 LEU A CA 1
ATOM 723 C C . LEU A 1 96 ? 6.659 13.858 -6.048 1.00 59.34 96 LEU A C 1
ATOM 725 O O . LEU A 1 96 ? 7.029 12.689 -6.089 1.00 59.34 96 LEU A O 1
ATOM 729 N N . LEU A 1 97 ? 6.959 14.658 -5.018 1.00 57.22 97 LEU A N 1
ATOM 730 C CA . LEU A 1 97 ? 7.889 14.291 -3.936 1.00 57.22 97 LEU A CA 1
ATOM 731 C C . LEU A 1 97 ? 7.231 14.108 -2.565 1.00 57.22 97 LEU A C 1
ATOM 733 O O . LEU A 1 97 ? 7.932 14.066 -1.560 1.00 57.22 97 LEU A O 1
ATOM 737 N N . ASN A 1 98 ? 5.916 13.893 -2.523 1.00 52.91 98 ASN A N 1
ATOM 738 C CA . ASN A 1 98 ? 5.175 13.575 -1.304 1.00 52.91 98 ASN A CA 1
ATOM 739 C C . ASN A 1 98 ? 5.341 14.642 -0.203 1.00 52.91 98 ASN A C 1
ATOM 741 O O . ASN A 1 98 ? 6.233 14.572 0.639 1.00 52.91 98 ASN A O 1
ATOM 745 N N . ALA A 1 99 ? 4.389 15.568 -0.099 1.00 56.91 99 ALA A N 1
ATOM 746 C CA . ALA A 1 99 ? 4.262 16.477 1.047 1.00 56.91 99 ALA A CA 1
ATOM 747 C C . ALA A 1 99 ? 3.956 15.770 2.399 1.00 56.91 99 ALA A C 1
ATOM 749 O O . ALA A 1 99 ? 3.512 16.411 3.350 1.00 56.91 99 ALA A O 1
ATOM 750 N N . SER A 1 100 ? 4.148 14.450 2.497 1.00 66.88 100 SER A N 1
ATOM 751 C CA . SER A 1 100 ? 3.916 13.664 3.707 1.00 66.88 100 SER A CA 1
ATOM 752 C C . SER A 1 100 ? 5.218 13.480 4.493 1.00 66.88 100 SER A C 1
ATOM 754 O O . SER A 1 100 ? 6.254 13.180 3.898 1.00 66.88 100 SER A O 1
ATOM 756 N N . PRO A 1 101 ? 5.189 13.627 5.828 1.00 81.19 101 PRO A N 1
ATOM 757 C CA . PRO A 1 101 ? 6.368 13.422 6.662 1.00 81.19 101 PRO A CA 1
ATOM 758 C C . PRO A 1 101 ? 6.921 11.993 6.507 1.00 81.19 101 PRO A C 1
ATOM 760 O O . PRO A 1 101 ? 6.163 11.020 6.444 1.00 81.19 101 PRO A O 1
ATOM 763 N N . GLN A 1 102 ? 8.251 11.887 6.414 1.00 81.88 102 GLN A N 1
ATOM 764 C CA . GLN A 1 102 ? 8.971 10.635 6.154 1.00 81.88 102 GLN A CA 1
ATOM 765 C C . GLN A 1 102 ? 9.661 10.128 7.426 1.00 81.88 102 GLN A C 1
ATOM 767 O O . GLN A 1 102 ? 10.165 10.927 8.216 1.00 81.88 102 GLN A O 1
ATOM 772 N N . SER A 1 103 ? 9.704 8.810 7.621 1.00 86.62 103 SER A N 1
ATOM 773 C CA . SER A 1 103 ? 10.419 8.161 8.731 1.00 86.62 103 SER A CA 1
ATOM 774 C C . SER A 1 103 ? 10.702 6.696 8.409 1.00 86.62 103 SER A C 1
ATOM 776 O O . SER A 1 103 ? 9.948 6.077 7.667 1.00 86.62 103 SER A O 1
ATOM 778 N N . GLU A 1 104 ? 11.750 6.120 9.001 1.00 86.75 104 GLU A N 1
ATOM 779 C CA . GLU A 1 104 ? 11.997 4.668 8.961 1.00 86.75 104 GLU A CA 1
ATOM 780 C C . GLU A 1 104 ? 10.886 3.877 9.680 1.00 86.75 104 GLU A C 1
ATOM 782 O O . GLU A 1 104 ? 10.601 2.733 9.327 1.00 86.75 104 GLU A O 1
ATOM 787 N N . ASP A 1 105 ? 10.191 4.499 10.640 1.00 88.00 105 ASP A N 1
ATOM 788 C CA . ASP A 1 105 ? 8.992 3.934 11.276 1.00 88.00 105 ASP A CA 1
ATOM 789 C C . ASP A 1 105 ? 7.737 4.225 10.430 1.00 88.00 105 ASP A C 1
ATOM 791 O O . ASP A 1 105 ? 6.832 4.965 10.812 1.00 88.00 105 ASP A O 1
ATOM 795 N N . CYS A 1 106 ? 7.735 3.693 9.207 1.00 89.69 106 CYS A N 1
ATOM 796 C CA . CYS A 1 106 ? 6.698 3.899 8.188 1.00 89.69 106 CYS A CA 1
ATOM 797 C C . CYS A 1 106 ? 5.843 2.650 7.921 1.00 89.69 106 CYS A C 1
ATOM 799 O O . CYS A 1 106 ? 4.999 2.647 7.017 1.00 89.69 106 CYS A O 1
ATOM 801 N N . LEU A 1 107 ? 6.073 1.553 8.653 1.00 91.44 107 LEU A N 1
ATOM 802 C CA . LEU A 1 107 ? 5.431 0.258 8.410 1.00 91.44 107 LEU A CA 1
ATOM 803 C C . LEU A 1 107 ? 3.999 0.235 8.950 1.00 91.44 107 LEU A C 1
ATOM 805 O O . LEU A 1 107 ? 3.661 -0.435 9.927 1.00 91.44 107 LEU A O 1
ATOM 809 N N . THR A 1 108 ? 3.143 0.971 8.252 1.00 91.69 108 THR A N 1
ATOM 810 C CA . THR A 1 108 ? 1.742 1.159 8.601 1.00 91.69 108 THR A CA 1
ATOM 811 C C . THR A 1 108 ? 0.810 0.719 7.474 1.00 91.69 108 THR A C 1
ATOM 813 O O . THR A 1 108 ? 1.197 0.610 6.303 1.00 91.69 108 THR A O 1
ATOM 816 N N . ILE A 1 109 ? -0.437 0.419 7.830 1.00 92.69 109 ILE A N 1
ATOM 817 C CA . ILE A 1 109 ? -1.522 0.126 6.891 1.00 92.69 109 ILE A CA 1
ATOM 818 C C . ILE A 1 109 ? -2.721 1.032 7.157 1.00 92.69 109 ILE A C 1
ATOM 820 O O . ILE A 1 109 ? -2.930 1.513 8.267 1.00 92.69 109 ILE A O 1
ATOM 824 N N . ASN A 1 110 ? -3.540 1.213 6.125 1.00 94.56 110 ASN A N 1
ATOM 825 C CA . ASN A 1 110 ? -4.820 1.900 6.224 1.00 94.56 110 ASN A CA 1
ATOM 826 C C . ASN A 1 110 ? -5.942 0.893 5.973 1.00 94.56 110 ASN A C 1
ATOM 828 O O . ASN A 1 110 ? -5.836 0.050 5.076 1.00 94.56 110 ASN A O 1
ATOM 832 N N . VAL A 1 111 ? -7.022 0.998 6.737 1.00 95.38 111 VAL A N 1
ATOM 833 C CA . VAL A 1 111 ? -8.210 0.152 6.621 1.00 95.38 111 VAL A CA 1
ATOM 834 C C . VAL A 1 111 ? -9.436 1.040 6.496 1.00 95.38 111 VAL A C 1
ATOM 836 O O . VAL A 1 111 ? -9.659 1.927 7.315 1.00 95.38 111 VAL A O 1
ATOM 839 N N . TYR A 1 112 ? -10.262 0.756 5.495 1.00 95.56 112 TYR A N 1
ATOM 840 C CA . TYR A 1 112 ? -11.564 1.386 5.307 1.00 95.56 112 TYR A CA 1
ATOM 841 C C . TYR A 1 112 ? -12.634 0.313 5.411 1.00 95.56 112 TYR A C 1
ATOM 843 O O . TYR A 1 112 ? -12.497 -0.770 4.836 1.00 95.56 112 TYR A O 1
ATOM 851 N N . LYS A 1 113 ? -13.707 0.610 6.138 1.00 94.81 113 LYS A N 1
ATOM 852 C CA . LYS A 1 113 ? -14.856 -0.286 6.271 1.00 94.81 113 LYS A CA 1
ATOM 853 C C . LYS A 1 113 ? -16.161 0.508 6.282 1.00 94.81 113 LYS A C 1
ATOM 855 O O . LYS A 1 113 ? -16.151 1.672 6.682 1.00 94.81 113 LYS A O 1
ATOM 860 N N . PRO A 1 114 ? -17.304 -0.111 5.944 1.00 95.62 114 PRO A N 1
ATOM 861 C CA . PRO A 1 114 ? -18.599 0.484 6.240 1.00 95.62 114 PRO A CA 1
ATOM 862 C C . PRO A 1 114 ? -18.726 0.793 7.740 1.00 95.62 114 PRO A C 1
ATOM 864 O O . PRO A 1 114 ? -18.328 -0.013 8.593 1.00 95.62 114 PRO A O 1
ATOM 867 N N . ALA A 1 115 ? -19.277 1.957 8.076 1.00 94.50 115 ALA A N 1
ATOM 868 C CA . ALA A 1 115 ? -19.389 2.419 9.458 1.00 94.50 115 ALA A CA 1
ATOM 869 C C . ALA A 1 115 ? -20.193 1.435 10.326 1.00 94.50 115 ALA A C 1
ATOM 871 O O . ALA A 1 115 ? -19.809 1.132 11.454 1.00 94.50 115 ALA A O 1
ATOM 872 N N . ASN A 1 116 ? -21.234 0.836 9.745 1.00 92.88 116 ASN A N 1
ATOM 873 C CA . ASN A 1 116 ? -22.099 -0.157 10.379 1.00 92.88 116 ASN A CA 1
ATOM 874 C C . ASN A 1 116 ? -21.546 -1.597 10.371 1.00 92.88 116 ASN A C 1
ATOM 876 O O . ASN A 1 116 ? -22.205 -2.494 10.892 1.00 92.88 116 ASN A O 1
ATOM 880 N N . ALA A 1 117 ? -20.369 -1.846 9.783 1.00 93.06 117 ALA A N 1
ATOM 881 C CA . ALA A 1 117 ? -19.791 -3.187 9.737 1.00 93.06 117 ALA A CA 1
ATOM 882 C C . ALA A 1 117 ? -19.357 -3.651 11.134 1.00 93.06 117 ALA A C 1
ATOM 884 O O . ALA A 1 117 ? -18.605 -2.950 11.823 1.00 93.06 117 ALA A O 1
ATOM 885 N N . THR A 1 118 ? -19.784 -4.857 11.501 1.00 90.75 118 THR A N 1
ATOM 886 C CA . THR A 1 118 ? -19.483 -5.541 12.763 1.00 90.75 118 THR A CA 1
ATOM 887 C C . THR A 1 118 ? -18.578 -6.758 12.513 1.00 90.75 118 THR A C 1
ATOM 889 O O . THR A 1 118 ? -18.423 -7.190 11.366 1.00 90.75 118 THR A O 1
ATOM 892 N N . PRO A 1 119 ? -18.011 -7.384 13.564 1.00 88.12 119 PRO A N 1
ATOM 893 C CA . PRO A 1 119 ? -17.244 -8.623 13.409 1.00 88.12 119 PRO A CA 1
ATOM 894 C C . PRO A 1 119 ? -18.026 -9.771 12.743 1.00 88.12 119 PRO A C 1
ATOM 896 O O . PRO A 1 119 ? -17.429 -10.636 12.104 1.00 88.12 119 PRO A O 1
ATOM 899 N N . SER A 1 120 ? -19.361 -9.782 12.843 1.00 93.31 120 SER A N 1
ATOM 900 C CA . SER A 1 120 ? -20.212 -10.798 12.213 1.00 93.31 120 SER A CA 1
ATOM 901 C C . SER A 1 120 ? -20.536 -10.518 10.742 1.00 93.31 120 SER A C 1
ATOM 903 O O . SER A 1 120 ? -21.032 -11.418 10.067 1.00 93.31 120 SER A O 1
ATOM 905 N N . SER A 1 121 ? -20.226 -9.325 10.215 1.00 93.88 121 SER A N 1
ATOM 906 C CA . SER A 1 121 ? -20.533 -8.958 8.823 1.00 93.88 121 SER A CA 1
ATOM 907 C C . SER A 1 121 ? -19.741 -9.756 7.779 1.00 93.88 121 SER A C 1
ATOM 909 O O . SER A 1 121 ? -20.191 -9.840 6.642 1.00 93.88 121 SER A O 1
ATOM 911 N N . LYS A 1 122 ? -18.576 -10.327 8.140 1.00 91.38 122 LYS A N 1
ATOM 912 C CA . LYS A 1 122 ? -17.727 -11.180 7.271 1.00 91.38 122 LYS A CA 1
ATOM 913 C C . LYS A 1 122 ? -17.530 -10.626 5.848 1.00 91.38 122 LYS A C 1
ATOM 915 O O . LYS A 1 122 ? -17.629 -11.353 4.862 1.00 91.38 122 LYS A O 1
ATOM 920 N N . LEU A 1 123 ? -17.276 -9.322 5.747 1.00 94.50 123 LEU A N 1
ATOM 921 C CA . LEU A 1 123 ? -17.127 -8.641 4.462 1.00 94.50 123 LEU A CA 1
ATOM 922 C C . LEU A 1 123 ? -15.871 -9.129 3.714 1.00 94.50 123 LEU A C 1
ATOM 924 O O . LEU A 1 123 ? -14.859 -9.423 4.357 1.00 94.50 123 LEU A O 1
ATOM 928 N N . PRO A 1 124 ? -15.899 -9.189 2.369 1.00 94.06 124 PRO A N 1
ATOM 929 C CA . PRO A 1 124 ? -14.710 -9.501 1.583 1.00 94.06 124 PRO A CA 1
ATOM 930 C C . PRO A 1 124 ? -13.627 -8.432 1.784 1.00 94.06 124 PRO A C 1
ATOM 932 O O . PRO A 1 124 ? -13.913 -7.234 1.789 1.00 94.06 124 PRO A O 1
ATOM 935 N N . VAL A 1 125 ? -12.371 -8.866 1.920 1.00 93.94 125 VAL A N 1
ATOM 936 C CA . VAL A 1 125 ? -11.219 -7.978 2.139 1.00 93.94 125 VAL A CA 1
ATOM 937 C C . VAL A 1 125 ? -10.425 -7.823 0.847 1.00 93.94 125 VAL A C 1
ATOM 939 O O . VAL A 1 125 ? -9.915 -8.799 0.297 1.00 93.94 125 VAL A O 1
ATOM 942 N N . VAL A 1 126 ? -10.272 -6.581 0.387 1.00 92.81 126 VAL A N 1
ATOM 943 C CA . VAL A 1 126 ? -9.426 -6.237 -0.762 1.00 92.81 126 VAL A CA 1
ATOM 944 C C . VAL A 1 126 ? -8.131 -5.610 -0.260 1.00 92.81 126 VAL A C 1
ATOM 946 O O . VAL A 1 126 ? -8.144 -4.578 0.404 1.00 92.81 126 VAL A O 1
ATOM 949 N N . VAL A 1 127 ? -6.994 -6.225 -0.594 1.00 93.25 127 VAL A N 1
ATOM 950 C CA . VAL A 1 127 ? -5.666 -5.750 -0.179 1.00 93.25 127 VAL A CA 1
ATOM 951 C C . VAL A 1 127 ? -4.965 -5.093 -1.361 1.00 93.25 127 VAL A C 1
ATOM 953 O O . VAL A 1 127 ? -4.500 -5.781 -2.273 1.00 93.25 127 VAL A O 1
ATOM 956 N N . PHE A 1 128 ? -4.844 -3.764 -1.322 1.00 89.06 128 PHE A N 1
ATOM 957 C CA . PHE A 1 128 ? -4.305 -2.967 -2.428 1.00 89.06 128 PHE A CA 1
ATOM 958 C C . PHE A 1 128 ? -2.938 -3.459 -2.922 1.00 89.06 128 PHE A C 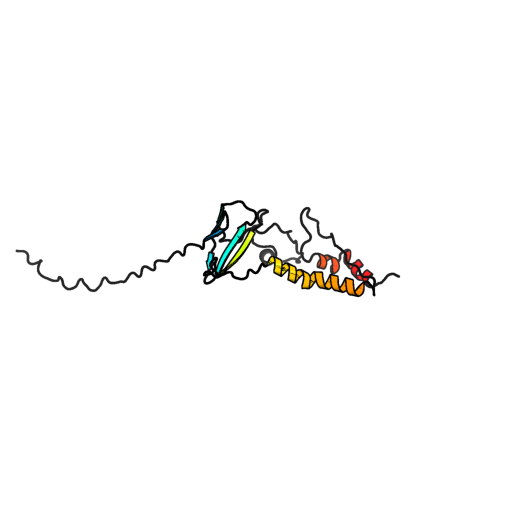1
ATOM 960 O O . PHE A 1 128 ? -2.780 -3.700 -4.114 1.00 89.06 128 PHE A O 1
ATOM 967 N N . LYS A 1 129 ? -1.972 -3.708 -2.022 1.00 83.50 129 LYS A N 1
ATOM 968 C CA . LYS A 1 129 ? -0.624 -4.176 -2.408 1.00 83.50 129 LYS A CA 1
ATOM 969 C C . LYS A 1 129 ? -0.655 -5.486 -3.210 1.00 83.50 129 LYS A C 1
ATOM 971 O O . LYS A 1 129 ? 0.125 -5.648 -4.143 1.00 83.50 129 LYS A O 1
ATOM 976 N N . ARG A 1 130 ? -1.570 -6.409 -2.889 1.00 85.94 130 ARG A N 1
ATOM 977 C CA . ARG A 1 130 ? -1.723 -7.677 -3.624 1.00 85.94 130 ARG A CA 1
ATOM 978 C C . ARG A 1 130 ? -2.300 -7.443 -5.018 1.00 85.94 130 ARG A C 1
ATOM 980 O O . ARG A 1 130 ? -1.790 -8.003 -5.983 1.00 85.94 130 ARG A O 1
ATOM 987 N N . VAL A 1 131 ? -3.333 -6.609 -5.119 1.00 88.25 131 VAL A N 1
ATOM 988 C CA . VAL A 1 131 ? -3.937 -6.245 -6.409 1.00 88.25 131 VAL A CA 1
ATOM 989 C C . VAL A 1 131 ? -2.917 -5.516 -7.284 1.00 88.25 131 VAL A C 1
ATOM 991 O O . VAL A 1 131 ? -2.744 -5.879 -8.442 1.00 88.25 131 VAL A O 1
ATOM 994 N N . ALA A 1 132 ? -2.172 -4.564 -6.721 1.00 86.88 132 ALA A N 1
ATOM 995 C CA . ALA A 1 132 ? -1.103 -3.854 -7.415 1.00 86.88 132 ALA A CA 1
ATOM 996 C C . ALA A 1 132 ? 0.000 -4.803 -7.913 1.00 86.88 132 ALA A C 1
ATOM 998 O O . ALA A 1 132 ? 0.443 -4.666 -9.048 1.00 86.88 132 ALA A O 1
ATOM 999 N N . ALA A 1 133 ? 0.407 -5.801 -7.118 1.00 88.06 133 ALA A N 1
ATOM 1000 C CA . ALA A 1 133 ? 1.380 -6.805 -7.554 1.00 88.06 133 ALA A CA 1
ATOM 1001 C C . ALA A 1 133 ? 0.860 -7.649 -8.730 1.00 88.06 133 ALA A C 1
ATOM 1003 O O . ALA A 1 133 ? 1.592 -7.883 -9.690 1.00 88.06 133 ALA A O 1
ATOM 1004 N N . PHE A 1 134 ? -0.409 -8.062 -8.685 1.00 89.25 134 PHE A N 1
ATOM 1005 C CA . PHE A 1 134 ? -1.039 -8.816 -9.769 1.00 89.25 134 PHE A CA 1
ATOM 1006 C C . PHE A 1 134 ? -1.144 -7.990 -11.057 1.00 89.25 134 PHE A C 1
ATOM 1008 O O . PHE A 1 134 ? -0.741 -8.445 -12.125 1.00 89.25 134 PHE A O 1
ATOM 1015 N N . LEU A 1 135 ? -1.616 -6.745 -10.951 1.00 92.19 135 LEU A N 1
ATOM 1016 C CA . LEU A 1 135 ? -1.676 -5.819 -12.082 1.00 92.19 135 LEU A CA 1
ATOM 1017 C C . LEU A 1 135 ? -0.277 -5.501 -12.623 1.00 92.19 135 LEU A C 1
ATOM 1019 O O . LEU A 1 135 ? -0.094 -5.422 -13.835 1.00 92.19 135 LEU A O 1
ATOM 1023 N N . GLY A 1 136 ? 0.716 -5.356 -11.747 1.00 88.81 136 GLY A N 1
ATOM 1024 C CA . GLY A 1 136 ? 2.106 -5.148 -12.136 1.00 88.81 136 GLY A CA 1
ATOM 1025 C C . GLY A 1 136 ? 2.681 -6.330 -12.919 1.00 88.81 136 GLY A C 1
ATOM 1026 O O . GLY A 1 136 ? 3.363 -6.127 -13.925 1.00 88.81 136 GLY A O 1
ATOM 1027 N N . ASP A 1 137 ? 2.374 -7.565 -12.515 1.00 91.50 137 ASP A N 1
ATOM 1028 C CA . ASP A 1 137 ? 2.780 -8.747 -13.277 1.00 91.50 137 ASP A CA 1
ATOM 1029 C C . ASP A 1 137 ? 2.076 -8.791 -14.637 1.00 91.50 137 ASP A C 1
ATOM 1031 O O . ASP A 1 137 ? 2.760 -8.880 -15.652 1.00 91.50 137 ASP A O 1
ATOM 1035 N N . ILE A 1 138 ? 0.752 -8.611 -14.690 1.00 92.31 138 ILE A N 1
ATOM 1036 C CA . ILE A 1 138 ? -0.010 -8.635 -15.952 1.00 92.31 138 ILE A CA 1
ATOM 1037 C C . ILE A 1 138 ? 0.489 -7.600 -16.962 1.00 92.31 138 ILE A C 1
ATOM 1039 O O . ILE A 1 138 ? 0.578 -7.907 -18.148 1.00 92.31 138 ILE A O 1
ATOM 1043 N N . ASN A 1 139 ? 0.802 -6.384 -16.516 1.00 89.69 139 ASN A N 1
ATOM 1044 C CA . ASN A 1 139 ? 1.157 -5.303 -17.433 1.00 89.69 139 ASN A CA 1
ATOM 1045 C C . ASN A 1 139 ? 2.651 -5.285 -17.782 1.00 89.69 139 ASN A C 1
ATOM 1047 O O . ASN A 1 139 ? 3.002 -4.986 -18.921 1.00 89.69 139 ASN A O 1
ATOM 1051 N N . PHE A 1 140 ? 3.540 -5.613 -16.837 1.00 82.88 140 PHE A N 1
ATOM 1052 C CA . PHE A 1 140 ? 4.983 -5.415 -17.023 1.00 82.88 140 PHE A CA 1
ATOM 1053 C C . PHE A 1 140 ? 5.781 -6.722 -17.088 1.00 82.88 140 PHE A C 1
ATOM 1055 O O . PHE A 1 140 ? 6.606 -6.907 -17.985 1.00 82.88 140 PHE A O 1
ATOM 1062 N N . GLN A 1 141 ? 5.581 -7.645 -16.144 1.00 87.88 141 GLN A N 1
ATOM 1063 C CA . GLN A 1 141 ? 6.472 -8.809 -16.003 1.00 87.88 141 GLN A CA 1
ATOM 1064 C C . GLN A 1 141 ? 6.032 -10.021 -16.835 1.00 87.88 141 GLN A C 1
ATOM 1066 O O . GLN A 1 141 ? 6.871 -10.706 -17.428 1.00 87.88 141 GLN A O 1
ATOM 1071 N N . GLY A 1 142 ? 4.729 -10.274 -16.906 1.00 92.38 142 GLY A N 1
ATOM 1072 C CA . GLY A 1 142 ? 4.088 -11.346 -17.661 1.00 92.38 142 GLY A CA 1
ATOM 1073 C C . GLY A 1 142 ? 4.332 -11.231 -19.166 1.00 92.38 142 GLY A C 1
ATOM 1074 O O . GLY A 1 142 ? 4.890 -12.171 -19.734 1.00 92.38 142 GLY A O 1
ATOM 1075 N N . PRO A 1 143 ? 4.029 -10.089 -19.814 1.00 93.12 143 PRO A N 1
ATOM 1076 C CA . PRO A 1 143 ? 4.246 -9.911 -21.250 1.00 93.12 143 PRO A CA 1
ATOM 1077 C C . PRO A 1 143 ? 5.709 -10.099 -21.652 1.00 93.12 143 PRO A C 1
ATOM 1079 O O . PRO A 1 143 ? 6.000 -10.799 -22.621 1.00 93.12 143 PRO A O 1
ATOM 1082 N N . ARG A 1 144 ? 6.647 -9.560 -20.858 1.00 88.88 144 ARG A N 1
ATOM 1083 C CA . ARG A 1 144 ? 8.087 -9.779 -21.053 1.00 88.88 144 ARG A CA 1
ATOM 1084 C C . ARG A 1 144 ? 8.428 -11.268 -21.006 1.00 88.88 144 ARG A C 1
ATOM 1086 O O . ARG A 1 144 ? 9.088 -11.771 -21.909 1.00 88.88 144 ARG A O 1
ATOM 1093 N N . ARG A 1 145 ? 7.981 -11.983 -19.970 1.00 92.06 145 ARG A N 1
ATOM 1094 C CA . ARG A 1 145 ? 8.246 -13.422 -19.799 1.00 92.06 145 ARG A CA 1
ATOM 1095 C C . ARG A 1 145 ? 7.672 -14.243 -20.952 1.00 92.06 145 ARG A C 1
ATOM 1097 O O . ARG A 1 145 ? 8.384 -15.077 -21.505 1.00 92.06 145 ARG A O 1
ATOM 1104 N N . PHE A 1 146 ? 6.428 -13.962 -21.331 1.00 93.12 146 PHE A N 1
ATOM 1105 C CA . PHE A 1 146 ? 5.738 -14.637 -22.424 1.00 93.12 146 PHE A CA 1
ATOM 1106 C C . PHE A 1 146 ? 6.449 -14.415 -23.762 1.00 93.12 146 PHE A C 1
ATOM 1108 O O . PHE A 1 146 ? 6.735 -15.378 -24.470 1.00 93.12 146 PHE A O 1
ATOM 1115 N N . LEU A 1 147 ? 6.819 -13.170 -24.080 1.00 90.25 147 LEU A N 1
ATOM 1116 C CA . LEU A 1 147 ? 7.550 -12.851 -25.306 1.00 90.25 147 LEU A CA 1
ATOM 1117 C C . LEU A 1 147 ? 8.901 -13.579 -25.369 1.00 90.25 147 LEU A C 1
ATOM 1119 O O . LEU A 1 147 ? 9.234 -14.162 -26.400 1.00 90.25 147 LEU A O 1
ATOM 1123 N N . LEU A 1 148 ? 9.664 -13.574 -24.269 1.00 90.62 148 LEU A N 1
ATOM 1124 C CA . LEU A 1 148 ? 10.948 -14.279 -24.191 1.00 90.62 148 LEU A CA 1
ATOM 1125 C C . LEU A 1 148 ? 10.772 -15.788 -24.406 1.00 90.62 148 LEU A C 1
ATOM 1127 O O . LEU A 1 148 ? 11.539 -16.386 -25.157 1.00 90.62 148 LEU A O 1
ATOM 1131 N N . GLN A 1 149 ? 9.754 -16.398 -23.792 1.00 92.06 149 GLN A N 1
ATOM 1132 C CA . GLN A 1 149 ? 9.453 -17.823 -23.958 1.00 92.06 149 GLN A CA 1
ATOM 1133 C C . GLN A 1 149 ? 9.025 -18.161 -25.389 1.00 92.06 149 GLN A C 1
ATOM 1135 O O . GLN A 1 149 ? 9.522 -19.128 -25.957 1.00 92.06 149 GLN A O 1
ATOM 1140 N N . ALA A 1 150 ? 8.152 -17.351 -25.990 1.00 93.56 150 ALA A N 1
ATOM 1141 C CA . ALA A 1 150 ? 7.628 -17.594 -27.331 1.00 93.56 150 ALA A CA 1
ATOM 1142 C C . ALA A 1 150 ? 8.677 -17.396 -28.438 1.00 93.56 150 ALA A C 1
ATOM 1144 O O . ALA A 1 150 ? 8.541 -17.956 -29.522 1.00 93.56 150 ALA A O 1
ATOM 1145 N N . ARG A 1 151 ? 9.710 -16.573 -28.209 1.00 93.50 151 ARG A N 1
ATOM 1146 C CA . ARG A 1 151 ? 10.679 -16.197 -29.253 1.00 93.50 151 ARG A CA 1
ATOM 1147 C C . ARG A 1 151 ? 12.055 -16.827 -29.111 1.00 93.50 151 ARG A C 1
ATOM 1149 O O . ARG A 1 151 ? 12.759 -16.867 -30.118 1.00 93.50 151 ARG A O 1
ATOM 1156 N N . SER A 1 152 ? 12.422 -17.346 -27.941 1.00 90.69 152 SER A N 1
ATOM 1157 C CA . SER A 1 152 ? 13.769 -17.878 -27.674 1.00 90.69 152 SER A CA 1
ATOM 1158 C C . SER A 1 152 ? 14.222 -18.963 -28.661 1.00 90.69 152 SER A C 1
ATOM 1160 O O . SER A 1 152 ? 15.399 -19.001 -29.007 1.00 90.69 152 SER A O 1
ATOM 1162 N N . GLY A 1 153 ? 13.302 -19.795 -29.162 1.00 91.94 153 GLY A N 1
ATOM 1163 C CA . GLY A 1 153 ? 13.587 -20.818 -30.178 1.00 91.94 153 GLY A CA 1
ATOM 1164 C C . GLY A 1 153 ? 13.623 -20.311 -31.627 1.00 91.94 153 GLY A C 1
ATOM 1165 O O . GLY A 1 153 ? 14.058 -21.038 -32.513 1.00 91.94 153 GLY A O 1
ATOM 1166 N N . HIS A 1 154 ? 13.177 -19.079 -31.885 1.00 91.81 154 HIS A N 1
ATOM 1167 C CA . HIS A 1 154 ? 13.046 -18.513 -33.236 1.00 91.81 154 HIS A CA 1
ATOM 1168 C C . HIS A 1 154 ? 14.015 -17.362 -33.516 1.00 91.81 154 HIS A C 1
ATOM 1170 O O . HIS A 1 154 ? 14.337 -17.092 -34.669 1.00 91.81 154 HIS A O 1
ATOM 1176 N N . GLN A 1 155 ? 14.456 -16.647 -32.484 1.00 86.69 155 GLN A N 1
ATOM 1177 C CA . GLN A 1 155 ? 15.450 -15.585 -32.591 1.00 86.69 155 GLN A CA 1
ATOM 1178 C C . GLN A 1 155 ? 16.193 -15.446 -31.266 1.00 86.69 155 GLN A C 1
ATOM 1180 O O . GLN A 1 155 ? 15.632 -15.674 -30.189 1.00 86.69 155 GLN A O 1
ATOM 1185 N N . LYS A 1 156 ? 17.455 -15.017 -31.337 1.00 83.56 156 LYS A N 1
ATOM 1186 C CA . LYS A 1 156 ? 18.223 -14.713 -30.132 1.00 83.56 156 LYS A CA 1
ATOM 1187 C C . LYS A 1 156 ? 17.497 -13.606 -29.360 1.00 83.56 156 LYS A C 1
ATOM 1189 O O . LYS A 1 156 ? 17.266 -12.524 -29.891 1.00 83.56 156 LYS A O 1
ATOM 1194 N N . THR A 1 157 ? 17.092 -13.907 -28.131 1.00 83.62 157 THR A N 1
ATOM 1195 C CA . THR A 1 157 ? 16.308 -13.000 -27.289 1.00 83.62 157 THR A CA 1
ATOM 1196 C C . THR A 1 157 ? 16.930 -12.956 -25.897 1.00 83.62 157 THR A C 1
ATOM 1198 O O . THR A 1 157 ? 17.276 -14.002 -25.350 1.00 83.62 157 THR A O 1
ATOM 1201 N N . TRP A 1 158 ? 17.069 -11.764 -25.312 1.00 78.38 158 TRP A N 1
ATOM 1202 C CA . TRP A 1 158 ? 17.704 -11.565 -24.006 1.00 78.38 158 TRP A CA 1
ATOM 1203 C C . TRP A 1 158 ? 16.894 -10.607 -23.133 1.00 78.38 158 TRP A C 1
ATOM 1205 O O . TRP A 1 158 ? 16.244 -9.692 -23.634 1.00 78.38 158 TRP A O 1
ATOM 1215 N N . SER A 1 159 ? 16.984 -10.783 -21.815 1.00 81.12 159 SER A N 1
ATOM 1216 C CA . SER A 1 159 ? 16.588 -9.771 -20.834 1.00 81.12 159 SER A CA 1
ATOM 1217 C C . SER A 1 159 ? 17.786 -9.391 -19.985 1.00 81.12 159 SER A C 1
ATOM 1219 O O . SER A 1 159 ? 18.525 -10.275 -19.553 1.00 81.12 159 SER A O 1
ATOM 1221 N N . PHE A 1 160 ? 17.947 -8.105 -19.699 1.00 75.81 160 PHE A N 1
ATOM 1222 C CA . PHE A 1 160 ? 19.021 -7.604 -18.851 1.00 75.81 160 PHE A CA 1
ATOM 1223 C C . PHE A 1 160 ? 18.461 -6.999 -17.563 1.00 75.81 160 PHE A C 1
ATOM 1225 O O . PHE A 1 160 ? 17.338 -6.500 -17.524 1.00 75.81 160 PHE A O 1
ATOM 1232 N N . LEU A 1 161 ? 19.273 -7.035 -16.508 1.00 77.94 161 LEU A N 1
ATOM 1233 C CA . LEU A 1 161 ? 19.032 -6.301 -15.272 1.00 77.94 161 LEU A CA 1
ATOM 1234 C C . LEU A 1 161 ? 19.939 -5.067 -15.269 1.00 77.94 161 LEU A C 1
ATOM 1236 O O . LEU A 1 161 ? 21.161 -5.204 -15.246 1.00 77.94 161 LEU A O 1
ATOM 1240 N N . SER A 1 162 ? 19.356 -3.869 -15.280 1.00 74.69 162 SER A N 1
ATOM 1241 C CA . SER A 1 162 ? 20.125 -2.629 -15.140 1.00 74.69 162 SER A CA 1
ATOM 1242 C C . SER A 1 162 ? 20.449 -2.362 -13.669 1.00 74.69 162 SER A C 1
ATOM 1244 O O . SER A 1 162 ? 19.581 -2.440 -12.799 1.00 74.69 162 SER A O 1
ATOM 1246 N N . LYS A 1 163 ? 21.714 -2.037 -13.387 1.00 76.12 163 LYS A N 1
ATOM 1247 C CA . LYS A 1 163 ? 22.167 -1.538 -12.076 1.00 76.12 163 LYS A CA 1
ATOM 1248 C C . LYS A 1 163 ? 22.494 -0.036 -12.092 1.00 76.12 163 LYS A C 1
ATOM 1250 O O . LYS A 1 163 ? 23.075 0.446 -11.129 1.00 76.12 163 LYS A O 1
ATOM 1255 N N . ARG A 1 164 ? 22.156 0.674 -13.172 1.00 78.25 164 ARG A N 1
ATOM 1256 C CA . ARG A 1 164 ? 22.427 2.112 -13.332 1.00 78.25 164 ARG A CA 1
ATOM 1257 C C . ARG A 1 164 ? 21.529 2.960 -12.422 1.00 78.25 164 ARG A C 1
ATOM 1259 O O . ARG A 1 164 ? 20.494 2.467 -11.977 1.00 78.25 164 ARG A O 1
ATOM 1266 N N . MET A 1 165 ? 21.929 4.214 -12.193 1.00 74.06 165 MET A N 1
ATOM 1267 C CA . MET A 1 165 ? 21.208 5.210 -11.380 1.00 74.06 165 MET A CA 1
ATOM 1268 C C . MET A 1 165 ? 20.939 4.741 -9.939 1.00 74.06 165 MET A C 1
ATOM 1270 O O . MET A 1 165 ? 19.866 4.968 -9.387 1.00 74.06 165 MET A O 1
ATOM 1274 N N . LYS A 1 166 ? 21.924 4.058 -9.339 1.00 77.69 166 LYS A N 1
ATOM 1275 C CA . LYS A 1 166 ? 21.926 3.592 -7.938 1.00 77.69 166 LYS A CA 1
ATOM 1276 C C . LYS A 1 166 ? 22.974 4.344 -7.117 1.00 77.69 166 LYS A C 1
ATOM 1278 O O . LYS A 1 166 ? 23.722 3.746 -6.347 1.00 77.69 166 LYS A O 1
ATOM 1283 N N . ASP A 1 167 ? 23.072 5.647 -7.345 1.00 73.56 167 ASP A N 1
ATOM 1284 C CA . ASP A 1 167 ? 24.196 6.458 -6.865 1.00 73.56 167 ASP A CA 1
ATOM 1285 C C . ASP A 1 167 ? 24.136 6.713 -5.352 1.00 73.56 167 ASP A C 1
ATOM 1287 O O . ASP A 1 167 ? 25.138 7.075 -4.739 1.00 73.56 167 ASP A O 1
ATOM 1291 N N . THR A 1 168 ? 22.975 6.488 -4.726 1.00 71.25 168 THR A N 1
ATOM 1292 C CA . THR A 1 168 ? 22.794 6.598 -3.276 1.00 71.25 168 THR A CA 1
ATOM 1293 C C . THR A 1 168 ? 22.850 5.217 -2.612 1.00 71.25 168 THR A C 1
ATOM 1295 O O . THR A 1 168 ? 21.943 4.407 -2.827 1.00 71.25 168 THR A O 1
ATOM 1298 N N . PRO A 1 169 ? 23.868 4.929 -1.778 1.00 73.00 169 PRO A N 1
ATOM 1299 C CA . PRO A 1 169 ? 23.962 3.667 -1.048 1.00 73.00 169 PRO A CA 1
ATOM 1300 C C . PRO A 1 169 ? 22.719 3.394 -0.195 1.00 73.00 169 PRO A C 1
ATOM 1302 O O . PRO A 1 169 ? 22.203 4.287 0.468 1.00 73.00 169 PRO A O 1
ATOM 1305 N N . GLY A 1 170 ? 22.243 2.148 -0.211 1.00 72.00 170 GLY A N 1
ATOM 1306 C CA . GLY A 1 170 ? 21.044 1.726 0.524 1.00 72.00 170 GLY A CA 1
ATOM 1307 C C . GLY A 1 170 ? 19.719 2.021 -0.187 1.00 72.00 170 GLY A C 1
ATOM 1308 O O . GLY A 1 170 ? 18.709 1.414 0.159 1.00 72.00 170 GLY A O 1
ATOM 1309 N N . LEU A 1 171 ? 19.720 2.865 -1.222 1.00 67.62 171 LEU A N 1
ATOM 1310 C CA . LEU A 1 171 ? 18.532 3.174 -2.012 1.00 67.62 171 LEU A CA 1
ATOM 1311 C C . LEU A 1 171 ? 18.599 2.551 -3.421 1.00 67.62 171 LEU A C 1
ATOM 1313 O O . LEU A 1 171 ? 19.654 2.145 -3.911 1.00 67.62 171 LEU A O 1
ATOM 1317 N N . GLY A 1 172 ? 17.426 2.391 -4.041 1.00 73.88 172 GLY A N 1
ATOM 1318 C CA . GLY A 1 172 ? 17.254 1.761 -5.352 1.00 73.88 172 GLY A CA 1
ATOM 1319 C C . GLY A 1 172 ? 17.630 2.663 -6.533 1.00 73.88 172 GLY A C 1
ATOM 1320 O O . GLY A 1 172 ? 18.454 3.558 -6.412 1.00 73.88 172 GLY A O 1
ATOM 1321 N N . ALA A 1 173 ? 17.041 2.396 -7.698 1.00 78.38 173 ALA A N 1
ATOM 1322 C CA . ALA A 1 173 ? 16.968 3.378 -8.778 1.00 78.38 173 ALA A CA 1
ATOM 1323 C C . ALA A 1 173 ? 15.551 3.961 -8.787 1.00 78.38 173 ALA A C 1
ATOM 1325 O O . ALA A 1 173 ? 14.593 3.229 -8.514 1.00 78.38 173 ALA A O 1
ATOM 1326 N N . PHE A 1 174 ? 15.408 5.248 -9.102 1.00 74.19 174 PHE A N 1
ATOM 1327 C CA . PHE A 1 174 ? 14.094 5.886 -9.143 1.00 74.19 174 PHE A CA 1
ATOM 1328 C C . PHE A 1 174 ? 13.264 5.408 -10.350 1.00 74.19 174 PHE A C 1
ATOM 1330 O O . PHE A 1 174 ? 13.796 4.936 -11.362 1.00 74.19 174 PHE A O 1
ATOM 1337 N N . HIS A 1 175 ? 11.939 5.518 -10.233 1.00 74.19 175 HIS A N 1
ATOM 1338 C CA . HIS A 1 175 ? 10.991 5.100 -11.267 1.00 74.19 175 HIS A CA 1
ATOM 1339 C C . HIS A 1 175 ? 11.140 5.940 -12.545 1.00 74.19 175 HIS A C 1
ATOM 1341 O O . HIS A 1 175 ? 11.107 7.163 -12.477 1.00 74.19 175 HIS A O 1
ATOM 1347 N N . GLY A 1 176 ? 11.285 5.291 -13.703 1.00 74.62 176 GLY A N 1
ATOM 1348 C CA . GLY A 1 176 ? 11.463 5.964 -14.997 1.00 74.62 176 GLY A CA 1
ATOM 1349 C C . GLY A 1 176 ? 12.912 6.320 -15.343 1.00 74.62 176 GLY A C 1
ATOM 1350 O O . GLY A 1 176 ? 13.165 6.812 -16.437 1.00 74.62 176 GLY A O 1
ATOM 1351 N N . SER A 1 177 ? 13.877 6.027 -14.464 1.00 76.62 177 SER A N 1
ATOM 1352 C CA . SER A 1 177 ? 15.310 6.236 -14.739 1.00 76.62 177 SER A CA 1
ATOM 1353 C C . SER A 1 177 ? 15.813 5.502 -15.990 1.00 76.62 177 SER A C 1
ATOM 1355 O O . SER A 1 177 ? 16.794 5.910 -16.606 1.00 76.62 177 SER A O 1
ATOM 1357 N N . ASP A 1 178 ? 15.139 4.430 -16.403 1.00 75.06 178 ASP A N 1
ATOM 1358 C CA . ASP A 1 178 ? 15.415 3.702 -17.636 1.00 75.06 178 ASP A CA 1
ATOM 1359 C C . ASP A 1 178 ? 15.063 4.498 -18.899 1.00 75.06 178 ASP A C 1
ATOM 1361 O O . ASP A 1 178 ? 15.745 4.333 -19.910 1.00 75.06 178 ASP A O 1
ATOM 1365 N N . ILE A 1 179 ? 14.064 5.384 -18.844 1.00 76.94 179 ILE A N 1
ATOM 1366 C CA . ILE A 1 179 ? 13.668 6.232 -19.978 1.00 76.94 179 ILE A CA 1
ATOM 1367 C C . ILE A 1 179 ? 14.793 7.208 -20.317 1.00 76.94 179 ILE A C 1
ATOM 1369 O O . ILE A 1 179 ? 15.217 7.263 -21.471 1.00 76.94 179 ILE A O 1
ATOM 1373 N N . ASP A 1 180 ? 15.321 7.913 -19.315 1.00 72.25 180 ASP A N 1
ATOM 1374 C CA . ASP A 1 180 ? 16.417 8.873 -19.499 1.00 72.25 180 ASP A CA 1
ATOM 1375 C C . ASP A 1 180 ? 17.682 8.187 -20.022 1.00 72.25 180 ASP A C 1
ATOM 1377 O O . ASP A 1 180 ? 18.387 8.709 -20.884 1.00 72.25 180 ASP A O 1
ATOM 1381 N N . ILE A 1 181 ? 17.951 6.976 -19.536 1.00 74.25 181 ILE A N 1
ATOM 1382 C CA . ILE A 1 181 ? 19.116 6.194 -19.940 1.00 74.25 181 ILE A CA 1
ATOM 1383 C C . ILE A 1 181 ? 18.974 5.654 -21.374 1.00 74.25 181 ILE A C 1
ATOM 1385 O O . ILE A 1 181 ? 19.959 5.613 -22.108 1.00 74.25 181 ILE A O 1
ATOM 1389 N N . ILE A 1 182 ? 17.784 5.203 -21.781 1.00 74.00 182 ILE A N 1
ATOM 1390 C CA . ILE A 1 182 ? 17.571 4.558 -23.088 1.00 74.00 182 ILE A CA 1
ATOM 1391 C C . ILE A 1 182 ? 17.323 5.579 -24.201 1.00 74.00 182 ILE A C 1
ATOM 1393 O O . ILE A 1 182 ? 17.861 5.426 -25.299 1.00 74.00 182 ILE A O 1
ATOM 1397 N N . TYR A 1 183 ? 16.479 6.577 -23.942 1.00 75.38 183 TYR A N 1
ATOM 1398 C CA . TYR A 1 183 ? 16.021 7.539 -24.948 1.00 75.38 183 TYR A CA 1
ATOM 1399 C C . TYR A 1 183 ? 16.715 8.901 -24.844 1.00 75.38 183 TYR A C 1
ATOM 1401 O O . TYR A 1 183 ? 16.578 9.718 -25.754 1.00 75.38 183 TYR A O 1
ATOM 1409 N N . GLY A 1 184 ? 17.464 9.150 -23.768 1.00 72.88 184 GLY A N 1
ATOM 1410 C CA . GLY A 1 184 ? 18.332 10.317 -23.644 1.00 72.88 184 GLY A CA 1
ATOM 1411 C C . GLY A 1 184 ? 19.686 10.133 -24.336 1.00 72.88 184 GLY A C 1
ATOM 1412 O O . GLY A 1 184 ? 19.878 9.270 -25.194 1.00 72.88 184 GLY A O 1
ATOM 1413 N N . SER A 1 185 ? 20.655 10.964 -23.955 1.00 67.62 185 SER A N 1
ATOM 1414 C CA . SER A 1 185 ? 22.035 10.933 -24.458 1.00 67.62 185 SER A CA 1
ATOM 1415 C C . SER A 1 185 ? 22.969 10.201 -23.486 1.00 67.62 185 SER A C 1
ATOM 1417 O O . SER A 1 185 ? 23.920 10.792 -22.970 1.00 67.62 185 SER A O 1
ATOM 1419 N N . ALA A 1 186 ? 22.669 8.937 -23.186 1.00 68.19 186 ALA A N 1
ATOM 1420 C CA . ALA A 1 186 ? 23.439 8.124 -22.245 1.00 68.19 186 ALA A CA 1
ATOM 1421 C C . ALA A 1 186 ? 24.037 6.876 -22.918 1.00 68.19 186 ALA A C 1
ATOM 1423 O O . ALA A 1 186 ? 23.844 6.616 -24.105 1.00 68.19 186 ALA A O 1
ATOM 1424 N N . ASP A 1 187 ? 24.799 6.089 -22.156 1.00 74.44 187 ASP A N 1
ATOM 1425 C 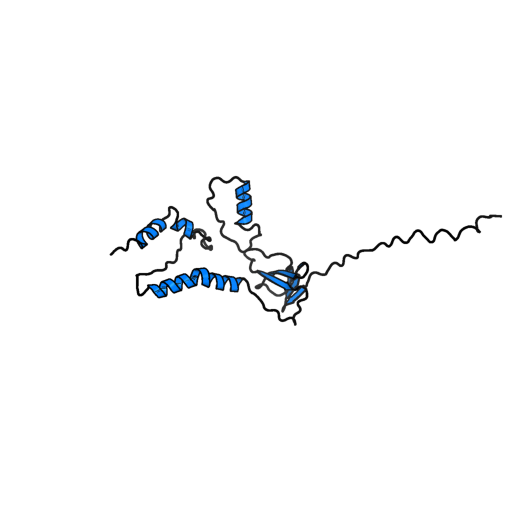CA . ASP A 1 187 ? 25.543 4.929 -22.660 1.00 74.44 187 ASP A CA 1
ATOM 1426 C C . ASP A 1 187 ? 24.644 3.836 -23.266 1.00 74.44 187 ASP A C 1
ATOM 1428 O O . ASP A 1 187 ? 25.098 3.065 -24.110 1.00 74.44 187 ASP A O 1
ATOM 1432 N N . MET A 1 188 ? 23.372 3.763 -22.862 1.00 73.19 188 MET A N 1
ATOM 1433 C CA . MET A 1 188 ? 22.417 2.754 -23.337 1.00 73.19 188 MET A CA 1
ATOM 1434 C C . MET A 1 188 ? 21.780 3.067 -24.692 1.00 73.19 188 MET A C 1
ATOM 1436 O O . MET A 1 188 ? 21.303 2.135 -25.349 1.00 73.19 188 MET A O 1
ATOM 1440 N N . THR A 1 189 ? 21.838 4.315 -25.159 1.00 71.12 189 THR A N 1
ATOM 1441 C CA . THR A 1 189 ? 21.348 4.714 -26.489 1.00 71.12 189 THR A CA 1
ATOM 1442 C C . THR A 1 189 ? 22.056 3.916 -27.593 1.00 71.12 189 THR A C 1
ATOM 1444 O O . THR A 1 189 ? 21.424 3.404 -28.520 1.00 71.12 189 THR A O 1
ATOM 1447 N N . ASP A 1 190 ? 23.358 3.668 -27.431 1.00 67.38 190 ASP A N 1
ATOM 1448 C CA . ASP A 1 190 ? 24.164 2.854 -28.351 1.00 67.38 190 ASP A CA 1
ATOM 1449 C C . ASP A 1 190 ? 23.781 1.362 -28.350 1.00 67.38 190 ASP A C 1
ATOM 1451 O O . ASP A 1 190 ? 23.891 0.681 -29.378 1.00 67.38 190 ASP A O 1
ATOM 1455 N N . TYR A 1 191 ? 23.311 0.828 -27.218 1.00 68.06 191 TYR A N 1
ATOM 1456 C CA . TYR A 1 191 ? 22.869 -0.570 -27.114 1.00 68.06 191 TYR A CA 1
ATOM 1457 C C . TYR A 1 191 ? 21.508 -0.794 -27.779 1.00 68.06 191 TYR A C 1
ATOM 1459 O O . TYR A 1 191 ? 21.278 -1.868 -28.352 1.00 68.06 191 TYR A O 1
ATOM 1467 N N . LEU A 1 192 ? 20.636 0.220 -27.769 1.00 64.38 192 LEU A N 1
ATOM 1468 C CA . LEU A 1 192 ? 19.386 0.202 -28.527 1.00 64.38 192 LEU A CA 1
ATOM 1469 C C . LEU A 1 192 ? 19.684 0.067 -30.031 1.00 64.38 192 LEU A C 1
ATOM 1471 O O . LEU A 1 192 ? 19.148 -0.818 -30.695 1.00 64.38 192 LEU A O 1
ATOM 1475 N N . ILE A 1 193 ? 20.626 0.865 -30.545 1.00 58.81 193 ILE A N 1
ATOM 1476 C CA . ILE A 1 193 ? 21.024 0.871 -31.964 1.00 58.81 193 ILE A CA 1
ATOM 1477 C C . ILE A 1 193 ? 21.683 -0.459 -32.375 1.00 58.81 193 ILE A C 1
ATOM 1479 O O . ILE A 1 193 ? 21.431 -0.978 -33.469 1.00 58.81 193 ILE A O 1
ATOM 1483 N N . ARG A 1 194 ? 22.513 -1.052 -31.507 1.00 58.56 194 ARG A N 1
ATOM 1484 C CA . ARG A 1 194 ? 23.202 -2.325 -31.800 1.00 58.56 194 ARG A CA 1
ATOM 1485 C C . ARG A 1 194 ? 22.296 -3.554 -31.741 1.00 58.56 194 ARG A C 1
ATOM 1487 O O . ARG A 1 194 ? 22.605 -4.530 -32.413 1.00 58.56 194 ARG A O 1
ATOM 1494 N N . SER A 1 195 ? 21.182 -3.515 -31.010 1.00 55.94 195 SER A N 1
ATOM 1495 C CA . SER A 1 195 ? 20.243 -4.648 -30.943 1.00 55.94 195 SER A CA 1
ATOM 1496 C C . SER A 1 195 ? 19.533 -4.918 -32.280 1.00 55.94 195 SER A C 1
ATOM 1498 O O . SER A 1 195 ? 19.178 -6.060 -32.559 1.00 55.94 195 SER A O 1
ATOM 1500 N N . PHE A 1 196 ? 19.379 -3.899 -33.137 1.00 53.62 196 PHE A N 1
ATOM 1501 C CA . PHE A 1 196 ? 18.790 -4.039 -34.481 1.00 53.62 196 PHE A CA 1
ATOM 1502 C C . PHE A 1 196 ? 19.815 -4.350 -35.572 1.00 53.62 196 PHE A C 1
ATOM 1504 O O . PHE A 1 196 ? 19.484 -4.941 -36.598 1.00 53.62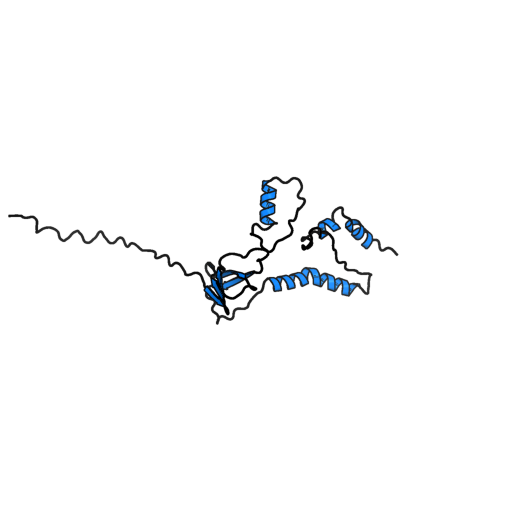 196 PHE A O 1
ATOM 1511 N N . ARG A 1 197 ? 21.077 -3.977 -35.354 1.00 50.47 197 ARG A N 1
ATOM 1512 C CA . ARG A 1 197 ? 22.191 -4.371 -36.214 1.00 50.47 197 ARG A CA 1
ATOM 1513 C C . ARG A 1 197 ? 22.751 -5.673 -35.680 1.00 50.47 197 ARG A C 1
ATOM 1515 O O . ARG A 1 197 ? 23.801 -5.668 -35.043 1.00 50.47 197 ARG A O 1
ATOM 1522 N N . GLY A 1 198 ? 22.025 -6.767 -35.914 1.00 48.69 198 GLY A N 1
ATOM 1523 C CA . GLY A 1 198 ? 22.536 -8.109 -35.665 1.00 48.69 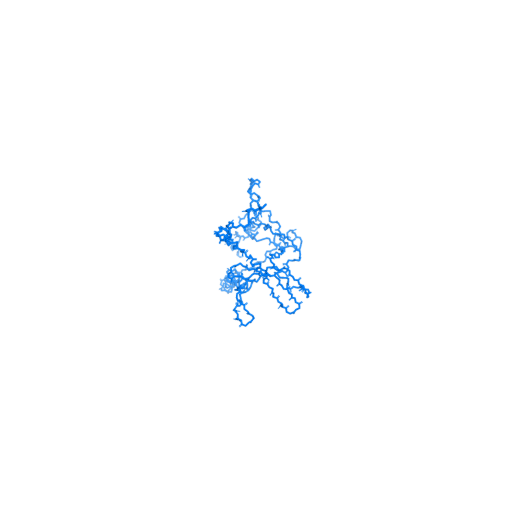198 GLY A CA 1
ATOM 1524 C C . GLY A 1 198 ? 23.957 -8.191 -36.210 1.00 48.69 198 GLY A C 1
ATOM 1525 O O . GLY A 1 198 ? 24.162 -8.117 -37.419 1.00 48.69 198 GLY A O 1
ATOM 1526 N N . LYS A 1 199 ? 24.953 -8.234 -35.320 1.00 41.50 199 LYS A N 1
ATOM 1527 C CA . LYS A 1 199 ? 26.297 -8.583 -35.758 1.00 41.50 199 LYS A CA 1
ATOM 1528 C C . LYS A 1 199 ? 26.267 -10.074 -36.123 1.00 41.50 199 LYS A C 1
ATOM 1530 O O . LYS A 1 199 ? 25.617 -10.823 -35.384 1.00 41.50 199 LYS A O 1
ATOM 1535 N N . PRO A 1 200 ? 26.893 -10.463 -37.248 1.00 48.56 200 PRO A N 1
ATOM 1536 C CA . PRO A 1 200 ? 27.004 -11.862 -37.657 1.00 48.56 200 PRO A CA 1
ATOM 1537 C C . PRO A 1 200 ? 27.562 -12.737 -36.529 1.00 48.56 200 PRO A C 1
ATOM 1539 O O . PRO A 1 200 ? 28.427 -12.239 -35.770 1.00 48.56 200 PRO A O 1
#

Solvent-accessible surface area (backbone atoms only — not comparable to full-atom values): 12935 Å² total; per-residue (Å²): 138,84,86,83,85,79,85,76,98,79,74,86,89,81,79,90,77,77,78,75,77,74,77,74,77,74,76,74,76,62,50,68,48,79,50,101,66,31,36,38,33,22,39,67,61,89,66,34,26,36,33,20,26,42,63,80,83,67,80,72,44,80,44,80,11,66,48,78,50,35,41,60,79,73,82,84,77,82,71,84,70,68,97,65,54,73,68,54,51,51,52,49,42,51,74,73,63,55,83,61,63,66,31,90,82,24,66,45,44,71,47,78,41,55,53,86,63,53,92,84,61,74,70,89,84,83,55,64,72,60,53,51,51,51,52,46,32,63,71,56,52,45,53,54,52,51,52,48,66,74,33,51,90,78,42,96,69,86,88,84,84,86,77,70,72,45,87,50,87,98,52,69,57,65,90,65,55,64,52,54,35,46,76,42,97,39,85,43,32,60,55,61,59,46,69,75,52,72,74,133

InterPro domains:
  IPR002018 Carboxylesterase, type B [PF00135] (42-128)
  IPR019819 Carboxylesterase type B, conserved site [PS00941] (104-114)
  IPR029058 Alpha/Beta hydrolase fold [G3DSA:3.40.50.1820] (23-128)
  IPR029058 Alpha/Beta hydrolase fold [G3DSA:3.40.50.1820] (129-198)
  IPR029058 Alpha/Beta hydrolase fold [SSF53474] (30-128)
  IPR029058 Alpha/Beta hydrolase fold [SSF53474] (128-189)
  IPR051093 Neuroligin and Bile salt-activated lipase [PTHR43903] (41-128)

pLDDT: mean 75.48, std 18.35, range [32.81, 96.38]

Nearest PDB structures (foldseek):
  4upd-assembly1_A  TM=7.209E-01  e=3.343E-05  Ophiostoma piceae
  6wjn-assembly1_c  TM=2.647E-01  e=2.753E+00  Homo sapiens
  5y6p-assembly1_b3  TM=2.479E-01  e=4.675E+00  Griffithsia pacifica

Organism: Serpula lacrymans var. lacrymans (strain S7.9) (NCBI:txid578457)

Radius of gyration: 32.22 Å; Cα contacts (8 Å, |Δi|>4): 179; chains: 1; bounding box: 82×72×92 Å

Sequence (200 aa):
MEWWKILSAAVADKIFHVLLYVITATTLSPPSVKLDHAIFTGTTNGSVSAFLGIPYTQPPGTYDASVYGLICPQQTTRIPFGNLTAETEAILASVLLNASPQSEDCLTINVYKPANATPSSKLPVVVFKRVAAFLGDINFQGPRRFLLQARSGHQKTWSFLSKRMKDTPGLGAFHGSDIDIIYGSADMTDYLIRSFRGKP

Foldseek 3Di:
DDDPPDDDPDDPPPDPPPPPPPPPPPPPQFDWDDDDQEIEGEHDDPFKTKFAFAAPPDDRYYDYRHDHAAAADADPDPPCDDDDDPVVVVVCCCVPVPPGHHDPSRRGDMDMDGPPDDPVNPDDDDDPVVVVVVVCCVPPVVVLVVVCVVCVVPDPDDDDDDQPQPPDPPHGHDPCPVVCQCVNDHPNVVVVVVVVVPDD

Mean predicted aligned error: 15.22 Å